Protein AF-A0A7R9TJY0-F1 (afdb_monomer)

Structure (mmCIF, N/CA/C/O backbone):
data_AF-A0A7R9TJY0-F1
#
_entry.id   AF-A0A7R9TJY0-F1
#
loop_
_atom_site.group_PDB
_atom_site.id
_atom_site.type_symbol
_atom_site.label_atom_id
_atom_site.label_alt_id
_atom_site.label_comp_id
_atom_site.label_asym_id
_atom_site.label_entity_id
_atom_site.label_seq_id
_atom_site.pdbx_PDB_ins_code
_atom_site.Cartn_x
_atom_site.Cartn_y
_atom_site.Cartn_z
_atom_site.occupancy
_atom_site.B_iso_or_equiv
_atom_site.auth_seq_id
_atom_site.auth_comp_id
_atom_site.auth_asym_id
_atom_site.auth_atom_id
_atom_site.pdbx_PDB_model_num
ATOM 1 N N . PHE A 1 1 ? 4.193 15.902 -16.860 1.00 36.50 1 PHE A N 1
ATOM 2 C CA . PHE A 1 1 ? 2.723 15.874 -16.715 1.00 36.50 1 PHE A CA 1
ATOM 3 C C . PHE A 1 1 ? 2.303 16.530 -15.402 1.00 36.50 1 PHE A C 1
ATOM 5 O O . PHE A 1 1 ? 2.158 15.836 -14.406 1.00 36.50 1 PHE A O 1
ATOM 12 N N . SE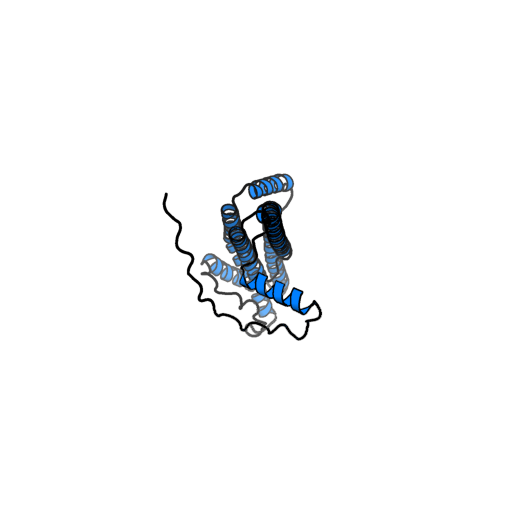R A 1 2 ? 2.148 17.857 -15.373 1.00 45.59 2 SER A N 1
ATOM 13 C CA . SER A 1 2 ? 1.397 18.563 -14.320 1.00 45.59 2 SER A CA 1
ATOM 14 C C . SER A 1 2 ? 1.223 20.026 -14.721 1.00 45.59 2 SER A C 1
ATOM 16 O O . SER A 1 2 ? 2.217 20.742 -14.714 1.00 45.59 2 SER A O 1
ATOM 18 N N . VAL A 1 3 ? -0.001 20.456 -15.056 1.00 39.41 3 VAL A N 1
ATOM 19 C CA . VAL A 1 3 ? -0.376 21.890 -15.058 1.00 39.41 3 VAL A CA 1
ATOM 20 C C . VAL A 1 3 ? -1.798 22.159 -14.510 1.00 39.41 3 VAL A C 1
ATOM 22 O O . VAL A 1 3 ? -2.034 23.268 -14.066 1.00 39.41 3 VAL A O 1
ATOM 25 N N . ASN A 1 4 ? -2.710 21.181 -14.363 1.00 40.25 4 ASN A N 1
ATOM 26 C CA . ASN A 1 4 ? -4.081 21.451 -13.852 1.00 40.25 4 ASN A CA 1
ATOM 27 C C . ASN A 1 4 ? -4.475 20.738 -12.534 1.00 40.25 4 ASN A C 1
ATOM 29 O O . ASN A 1 4 ? -5.627 20.786 -12.122 1.00 40.25 4 ASN A O 1
ATOM 33 N N . GLY A 1 5 ? -3.542 20.084 -11.834 1.00 53.75 5 GLY A N 1
ATOM 34 C CA . GLY A 1 5 ? -3.878 19.063 -10.826 1.00 53.75 5 GLY A CA 1
ATOM 35 C C . GLY A 1 5 ? -4.459 19.519 -9.478 1.00 53.75 5 GLY A C 1
ATOM 36 O O . GLY A 1 5 ? -4.800 18.659 -8.680 1.00 53.75 5 GLY A O 1
ATOM 37 N N . GLY A 1 6 ? -4.558 20.816 -9.170 1.00 61.69 6 GLY A N 1
ATOM 38 C CA . GLY A 1 6 ? -4.923 21.273 -7.816 1.00 61.69 6 GLY A CA 1
ATOM 39 C C . GLY A 1 6 ? -6.396 21.059 -7.445 1.00 61.69 6 GLY A C 1
ATOM 40 O O . GLY A 1 6 ? -6.696 20.518 -6.382 1.00 61.69 6 GLY A O 1
ATOM 41 N N . ALA A 1 7 ? -7.312 21.465 -8.327 1.00 65.06 7 ALA A N 1
ATOM 42 C CA . ALA A 1 7 ? -8.752 21.328 -8.100 1.00 65.06 7 ALA A CA 1
ATOM 43 C C . ALA A 1 7 ? -9.210 19.866 -8.236 1.00 65.06 7 ALA A C 1
ATOM 45 O O . ALA A 1 7 ? -9.971 19.372 -7.402 1.00 65.06 7 ALA A O 1
ATOM 46 N N . ASP A 1 8 ? -8.669 19.153 -9.227 1.00 79.12 8 ASP A N 1
ATOM 47 C CA . ASP A 1 8 ? -8.964 17.738 -9.455 1.00 79.12 8 ASP A CA 1
ATOM 48 C C . ASP A 1 8 ? -8.448 16.859 -8.305 1.00 79.12 8 ASP A C 1
ATOM 50 O O . ASP A 1 8 ? -9.166 15.977 -7.836 1.00 79.12 8 ASP A O 1
ATOM 54 N N . ASP A 1 9 ? -7.243 17.124 -7.776 1.00 81.94 9 ASP A N 1
ATOM 55 C CA . ASP A 1 9 ? -6.707 16.377 -6.629 1.00 81.94 9 ASP A CA 1
ATOM 56 C C . ASP A 1 9 ? -7.573 16.587 -5.369 1.00 81.94 9 ASP A C 1
ATOM 58 O O . ASP A 1 9 ? -7.761 15.647 -4.593 1.00 81.94 9 ASP A O 1
ATOM 62 N N . ALA A 1 10 ? -8.135 17.785 -5.166 1.00 85.75 10 ALA A N 1
ATOM 63 C CA . ALA A 1 10 ? -9.029 18.070 -4.042 1.00 85.75 10 ALA A CA 1
ATOM 64 C C . ALA A 1 10 ? -10.379 17.346 -4.178 1.00 85.75 10 ALA A C 1
ATOM 66 O O . ALA A 1 10 ? -10.854 16.750 -3.208 1.00 85.75 10 ALA A O 1
ATOM 67 N N . ALA A 1 11 ? -10.963 17.342 -5.380 1.00 88.69 11 ALA A N 1
ATOM 68 C CA . ALA A 1 11 ? -12.197 16.615 -5.669 1.00 88.69 11 ALA A CA 1
ATOM 69 C C . ALA A 1 11 ? -12.016 15.098 -5.499 1.00 88.69 11 ALA A C 1
ATOM 71 O O . ALA A 1 11 ? -12.846 14.437 -4.874 1.00 88.69 11 ALA A O 1
ATOM 72 N N . ILE A 1 12 ? -10.895 14.547 -5.979 1.00 88.69 12 ILE A N 1
ATOM 73 C CA . ILE A 1 12 ? -10.544 13.134 -5.790 1.00 88.69 12 ILE A CA 1
ATOM 74 C C . ILE A 1 12 ? -10.363 12.821 -4.303 1.00 88.69 12 ILE A C 1
ATOM 76 O O . ILE A 1 12 ? -10.856 11.796 -3.835 1.00 88.69 12 ILE A O 1
ATOM 80 N N . ALA A 1 13 ? -9.687 13.689 -3.545 1.00 89.25 13 ALA A N 1
ATOM 81 C CA . ALA A 1 13 ? -9.513 13.501 -2.109 1.00 89.25 13 ALA A CA 1
ATOM 82 C C . ALA A 1 13 ? -10.856 13.508 -1.362 1.00 89.25 13 ALA A C 1
ATOM 84 O O . ALA A 1 13 ? -11.053 12.691 -0.463 1.00 89.25 13 ALA A O 1
ATOM 85 N N . GLU A 1 14 ? -11.789 14.380 -1.748 1.00 91.69 14 GLU A N 1
ATOM 86 C CA . GLU A 1 14 ? -13.131 14.430 -1.163 1.00 91.69 14 GLU A CA 1
ATOM 87 C C . GLU A 1 14 ? -13.957 13.185 -1.504 1.00 91.69 14 GLU A C 1
ATOM 89 O O . GLU A 1 14 ? -14.502 12.539 -0.608 1.00 91.69 14 GLU A O 1
ATOM 94 N N . ALA A 1 15 ? -13.959 12.765 -2.771 1.00 91.38 15 ALA A N 1
ATOM 95 C CA . ALA A 1 15 ? -14.591 11.514 -3.185 1.00 91.38 15 ALA A CA 1
ATOM 96 C C . ALA A 1 15 ? -14.005 10.320 -2.415 1.00 91.38 15 ALA A C 1
ATOM 98 O O . ALA A 1 15 ? -14.740 9.482 -1.884 1.00 91.38 15 ALA A O 1
ATOM 99 N N . CYS A 1 16 ? -12.678 10.290 -2.264 1.00 91.81 16 CYS A N 1
ATOM 100 C CA . CYS A 1 16 ? -11.999 9.278 -1.472 1.00 91.81 16 CYS A CA 1
ATOM 101 C C . CYS A 1 16 ? -12.418 9.322 -0.013 1.00 91.81 16 CYS A C 1
ATOM 103 O O . CYS A 1 16 ? -12.537 8.252 0.553 1.00 91.81 16 CYS A O 1
ATOM 105 N N . ARG A 1 17 ? -12.666 10.478 0.613 1.00 92.62 17 ARG A N 1
ATOM 106 C CA . ARG A 1 17 ? -13.160 10.550 2.002 1.00 92.62 17 ARG A CA 1
ATOM 107 C C . ARG A 1 17 ? -14.571 9.982 2.150 1.00 92.62 17 ARG A C 1
ATOM 109 O O . ARG A 1 17 ? -14.818 9.246 3.103 1.00 92.62 17 ARG A O 1
ATOM 116 N N . GLY A 1 18 ? -15.461 10.267 1.199 1.00 91.00 18 GLY A N 1
ATOM 117 C CA . GLY A 1 18 ? -16.862 9.829 1.233 1.00 91.00 18 GLY A CA 1
ATOM 118 C C . GLY A 1 18 ? -17.090 8.337 0.950 1.00 91.00 18 GLY A C 1
ATOM 119 O O . GLY A 1 18 ? -18.143 7.792 1.278 1.00 91.00 18 GLY A O 1
ATOM 120 N N . MET A 1 19 ? -16.116 7.644 0.356 1.00 93.69 19 MET A N 1
ATOM 121 C CA . MET A 1 19 ? -16.254 6.229 -0.002 1.00 93.69 19 MET A CA 1
ATOM 122 C C . MET A 1 19 ? -16.298 5.287 1.213 1.00 93.69 19 MET A C 1
ATOM 124 O O . MET A 1 19 ? -15.594 5.459 2.213 1.00 93.69 19 MET A O 1
ATOM 128 N N . ARG A 1 20 ? -17.070 4.200 1.092 1.00 94.06 20 ARG A N 1
ATOM 129 C CA . ARG A 1 20 ? -17.003 3.068 2.031 1.00 94.06 20 ARG A CA 1
ATOM 130 C C . ARG A 1 20 ? -15.641 2.373 1.925 1.00 94.06 20 ARG A C 1
ATOM 132 O O . ARG A 1 20 ? -15.059 2.334 0.844 1.00 94.06 20 ARG A O 1
ATOM 139 N N . ALA A 1 21 ? -15.168 1.771 3.019 1.00 92.94 21 ALA A N 1
ATOM 140 C CA . ALA A 1 21 ? -13.870 1.084 3.056 1.00 92.94 21 ALA A CA 1
ATOM 141 C C . ALA A 1 21 ? -13.738 0.013 1.956 1.00 92.94 21 ALA A C 1
ATOM 143 O O . ALA A 1 21 ? -12.792 0.058 1.184 1.00 92.94 21 ALA A O 1
ATOM 144 N N . ALA A 1 22 ? -14.746 -0.846 1.777 1.00 93.94 22 ALA A N 1
ATOM 145 C CA . ALA A 1 22 ? -14.734 -1.865 0.722 1.00 93.94 22 ALA A CA 1
ATOM 146 C C . ALA A 1 22 ? -14.625 -1.282 -0.705 1.00 93.94 22 ALA A C 1
ATOM 148 O O . ALA A 1 22 ? -13.950 -1.848 -1.560 1.00 93.94 22 ALA A O 1
ATOM 149 N N . ALA A 1 23 ? -15.256 -0.131 -0.968 1.00 94.81 23 ALA A N 1
ATOM 150 C CA . ALA A 1 23 ? -15.148 0.545 -2.263 1.00 94.81 23 ALA A CA 1
ATOM 151 C C . ALA A 1 23 ? -13.747 1.144 -2.473 1.00 94.81 23 ALA A C 1
ATOM 153 O O . ALA A 1 23 ? -13.222 1.145 -3.587 1.00 94.81 23 ALA A O 1
ATOM 154 N N . PHE A 1 24 ? -13.131 1.639 -1.397 1.00 95.56 24 PHE A N 1
ATOM 155 C CA . PHE A 1 24 ? -11.751 2.110 -1.421 1.00 95.56 24 PHE A CA 1
ATOM 156 C C . PHE A 1 24 ? -10.765 0.967 -1.676 1.00 95.56 24 PHE A C 1
ATOM 158 O O . PHE A 1 24 ? -9.919 1.097 -2.557 1.00 95.56 24 PHE A O 1
ATOM 165 N N . ASP A 1 25 ? -10.931 -0.171 -1.002 1.00 95.50 25 ASP A N 1
ATOM 166 C CA . ASP A 1 25 ? -10.130 -1.377 -1.231 1.00 95.50 25 ASP A CA 1
ATOM 167 C C . ASP A 1 25 ? -10.202 -1.806 -2.703 1.00 95.50 25 ASP A C 1
ATOM 169 O O . ASP A 1 25 ? -9.170 -1.990 -3.350 1.00 95.50 25 ASP A O 1
ATOM 173 N N . ALA A 1 26 ? -11.418 -1.858 -3.260 1.00 95.88 26 ALA A N 1
ATOM 174 C CA . ALA A 1 26 ? -11.646 -2.176 -4.668 1.00 95.88 26 ALA A CA 1
ATOM 175 C C . ALA A 1 26 ? -10.992 -1.160 -5.616 1.00 95.88 26 ALA A C 1
ATOM 177 O O . ALA A 1 26 ? -10.484 -1.539 -6.666 1.00 95.88 26 ALA A O 1
ATOM 178 N N . THR A 1 27 ? -10.952 0.121 -5.243 1.00 95.88 27 THR A N 1
ATOM 179 C CA . THR A 1 27 ? -10.285 1.164 -6.034 1.00 95.88 27 THR A CA 1
ATOM 180 C C . THR A 1 27 ? -8.768 0.989 -6.020 1.00 95.88 27 THR A C 1
ATOM 182 O O . THR A 1 27 ? -8.135 1.078 -7.070 1.00 95.88 27 THR A O 1
ATOM 185 N N . ILE A 1 28 ? -8.169 0.686 -4.865 1.00 96.00 28 ILE A N 1
ATOM 186 C CA . ILE A 1 28 ? -6.730 0.398 -4.766 1.00 96.00 28 ILE A CA 1
ATOM 187 C C . ILE A 1 28 ? -6.371 -0.848 -5.583 1.00 96.00 28 ILE A C 1
ATOM 189 O O . ILE A 1 28 ? -5.389 -0.834 -6.329 1.00 96.00 28 ILE A O 1
ATOM 193 N N . ASP A 1 29 ? -7.184 -1.902 -5.509 1.00 95.25 29 ASP A N 1
ATOM 194 C CA . ASP A 1 29 ? -6.985 -3.090 -6.337 1.00 95.25 29 ASP A CA 1
ATOM 195 C C . ASP A 1 29 ? -7.192 -2.806 -7.829 1.00 95.25 29 ASP A C 1
ATOM 197 O O . ASP A 1 29 ? -6.409 -3.293 -8.643 1.00 95.25 29 ASP A O 1
ATOM 201 N N . ALA A 1 30 ? -8.170 -1.983 -8.209 1.00 94.69 30 ALA A N 1
ATOM 202 C CA . ALA A 1 30 ? -8.372 -1.577 -9.597 1.00 94.69 30 ALA A CA 1
ATOM 203 C C . ALA A 1 30 ? -7.169 -0.787 -10.131 1.00 94.69 30 ALA A C 1
ATOM 205 O O . ALA A 1 30 ? -6.698 -1.066 -11.231 1.00 94.69 30 ALA A O 1
ATOM 206 N N . ILE A 1 31 ? -6.609 0.133 -9.336 1.00 94.44 31 ILE A N 1
ATOM 207 C CA . ILE A 1 31 ? -5.374 0.858 -9.674 1.00 94.44 31 ILE A CA 1
ATOM 208 C C . ILE A 1 31 ? -4.216 -0.125 -9.864 1.00 94.44 31 ILE A C 1
ATOM 210 O O . ILE A 1 31 ? -3.484 -0.037 -10.851 1.00 94.44 31 ILE A O 1
ATOM 214 N N . ARG A 1 32 ? -4.057 -1.089 -8.951 1.00 94.69 32 ARG A N 1
ATOM 215 C CA . ARG A 1 32 ? -3.031 -2.135 -9.052 1.00 94.69 32 ARG A CA 1
ATOM 216 C C . ARG A 1 32 ? -3.186 -2.936 -10.344 1.00 94.69 32 ARG A C 1
ATOM 218 O O . ARG A 1 32 ? -2.211 -3.093 -11.076 1.00 94.69 32 ARG A O 1
ATOM 225 N N . VAL A 1 33 ? -4.390 -3.422 -10.642 1.00 93.19 33 VAL A N 1
ATOM 226 C CA . VAL A 1 33 ? -4.687 -4.196 -11.858 1.00 93.19 33 VAL A CA 1
ATOM 227 C C . VAL A 1 33 ? -4.423 -3.361 -13.110 1.00 93.19 33 VAL A C 1
ATOM 229 O O . VAL A 1 33 ? -3.728 -3.827 -14.008 1.00 93.19 33 VAL A O 1
ATOM 232 N N . ALA A 1 34 ? -4.884 -2.109 -13.141 1.00 92.62 34 ALA A N 1
ATOM 233 C CA . ALA A 1 34 ? -4.683 -1.206 -14.270 1.00 92.62 34 ALA A CA 1
ATOM 234 C C . ALA A 1 34 ? -3.199 -0.899 -14.524 1.00 92.62 34 ALA A C 1
ATOM 236 O O . ALA A 1 34 ? -2.769 -0.838 -15.673 1.00 92.62 34 ALA A O 1
ATOM 237 N N . LEU A 1 35 ? -2.393 -0.744 -13.468 1.00 91.38 35 LEU A N 1
ATOM 238 C CA . LEU A 1 35 ? -0.966 -0.432 -13.583 1.00 91.38 35 LEU A CA 1
ATOM 239 C C . LEU A 1 35 ? -0.075 -1.657 -13.797 1.00 91.38 35 LEU A C 1
ATOM 241 O O . LEU A 1 35 ? 1.023 -1.512 -14.332 1.00 91.38 35 LEU A O 1
ATOM 245 N N . THR A 1 36 ? -0.537 -2.856 -13.438 1.00 91.12 36 THR A N 1
ATOM 246 C CA . THR A 1 36 ? 0.193 -4.121 -13.640 1.00 91.12 36 THR A CA 1
ATOM 247 C C . THR A 1 36 ? 0.787 -4.246 -15.051 1.00 91.12 36 THR A C 1
ATOM 249 O O . THR A 1 36 ? 2.003 -4.404 -15.145 1.00 91.12 36 THR A O 1
ATOM 252 N N . PRO A 1 37 ? 0.024 -4.100 -16.155 1.00 87.94 37 PRO A N 1
ATOM 253 C CA . PRO A 1 37 ? 0.585 -4.219 -17.502 1.00 87.94 37 PRO A CA 1
ATOM 254 C C . PRO A 1 37 ? 1.621 -3.134 -17.836 1.00 87.94 37 PRO A C 1
ATOM 256 O O . PRO A 1 37 ? 2.500 -3.355 -18.666 1.00 87.94 37 PRO A O 1
ATOM 259 N N . HIS A 1 38 ? 1.542 -1.951 -17.222 1.00 89.00 38 HIS A N 1
ATOM 260 C CA . HIS A 1 38 ? 2.541 -0.898 -17.426 1.00 89.00 38 HIS A CA 1
ATOM 261 C C . HIS A 1 38 ? 3.849 -1.236 -16.718 1.00 89.00 38 HIS A C 1
ATOM 263 O O . HIS A 1 38 ? 4.911 -1.127 -17.330 1.00 89.00 38 HIS A O 1
ATOM 269 N N . PHE A 1 39 ? 3.771 -1.702 -15.470 1.00 89.06 39 PHE A N 1
ATOM 270 C CA . PHE A 1 39 ? 4.948 -2.140 -14.731 1.00 89.06 39 PHE A CA 1
ATOM 271 C C . PHE A 1 39 ? 5.614 -3.354 -15.378 1.00 89.06 39 PHE A C 1
ATOM 273 O O . PHE A 1 39 ? 6.833 -3.359 -15.515 1.00 89.06 39 PHE A O 1
ATOM 280 N N . THR A 1 40 ? 4.848 -4.355 -15.819 1.00 89.19 40 THR A N 1
ATOM 281 C CA . THR A 1 40 ? 5.422 -5.560 -16.438 1.00 89.19 40 THR A CA 1
ATOM 282 C C . THR A 1 40 ? 6.108 -5.246 -17.763 1.00 89.19 40 THR A C 1
ATOM 284 O O . THR A 1 40 ? 7.225 -5.706 -17.987 1.00 89.19 40 THR A O 1
ATOM 287 N N . ARG A 1 41 ? 5.506 -4.405 -18.617 1.00 86.81 41 ARG A N 1
ATOM 288 C CA . ARG A 1 41 ? 6.149 -3.958 -19.864 1.00 86.81 41 ARG A CA 1
ATOM 289 C C . ARG A 1 41 ? 7.415 -3.148 -19.600 1.00 86.81 41 ARG A C 1
ATOM 291 O O . ARG A 1 41 ? 8.441 -3.426 -20.209 1.00 86.81 41 ARG A O 1
ATOM 298 N N . ALA A 1 42 ? 7.362 -2.174 -18.690 1.00 88.50 42 ALA A N 1
ATOM 299 C CA . ALA A 1 42 ? 8.529 -1.361 -18.351 1.00 88.50 42 ALA A CA 1
ATOM 300 C C . ALA A 1 42 ? 9.664 -2.218 -17.758 1.00 88.50 42 ALA A C 1
ATOM 302 O O . ALA A 1 42 ? 10.821 -2.061 -18.144 1.00 88.50 42 ALA A O 1
ATOM 303 N N . ALA A 1 43 ? 9.330 -3.180 -16.892 1.00 88.50 43 ALA A N 1
ATOM 304 C CA . ALA A 1 43 ? 10.287 -4.127 -16.332 1.00 88.50 43 ALA A CA 1
ATOM 305 C C . ALA A 1 43 ? 10.903 -5.038 -17.406 1.00 88.50 43 ALA A C 1
ATOM 307 O O . ALA A 1 43 ? 12.118 -5.234 -17.402 1.00 88.50 43 ALA A O 1
ATOM 308 N N . ALA A 1 44 ? 10.107 -5.540 -18.357 1.00 87.69 44 ALA A N 1
ATOM 309 C CA . ALA A 1 44 ? 10.592 -6.366 -19.465 1.00 87.69 44 ALA A CA 1
ATOM 310 C C . ALA A 1 44 ? 11.558 -5.597 -20.382 1.00 87.69 44 ALA A C 1
ATOM 312 O O . ALA A 1 44 ? 12.613 -6.119 -20.751 1.00 87.69 44 ALA A O 1
ATOM 313 N N . VAL A 1 45 ? 11.248 -4.336 -20.701 1.00 89.06 45 VAL A N 1
ATOM 314 C CA . VAL A 1 45 ? 12.134 -3.463 -21.490 1.00 89.06 45 VAL A CA 1
ATOM 315 C C . VAL A 1 45 ? 13.437 -3.190 -20.737 1.00 89.06 45 VAL A C 1
ATOM 317 O O . VAL A 1 45 ? 14.518 -3.374 -21.296 1.00 89.06 45 VAL A O 1
ATOM 320 N N . ALA A 1 46 ? 13.364 -2.838 -19.451 1.00 89.06 46 ALA A N 1
ATOM 321 C CA . ALA A 1 46 ? 14.547 -2.606 -18.623 1.00 89.06 46 ALA A CA 1
ATOM 322 C C . ALA A 1 46 ? 15.401 -3.875 -18.438 1.00 89.06 46 ALA A C 1
ATOM 324 O O . ALA A 1 46 ? 16.630 -3.810 -18.412 1.00 89.06 46 ALA A O 1
ATOM 325 N N . ALA A 1 47 ? 14.781 -5.051 -18.318 1.00 88.44 47 ALA A N 1
ATOM 326 C CA . ALA A 1 47 ? 15.487 -6.330 -18.273 1.00 88.44 47 ALA A CA 1
ATOM 327 C C . ALA A 1 47 ? 16.191 -6.636 -19.604 1.00 88.44 47 ALA A C 1
ATOM 329 O O . ALA A 1 47 ? 17.374 -6.979 -19.602 1.00 88.44 47 ALA A O 1
ATOM 330 N N . SER A 1 48 ? 15.502 -6.435 -20.729 1.00 86.81 48 SER A N 1
ATOM 331 C CA . SER A 1 48 ? 16.043 -6.664 -22.074 1.00 86.81 48 SER A CA 1
ATOM 332 C C . SER A 1 48 ? 17.222 -5.739 -22.384 1.00 86.81 48 SER A C 1
ATOM 334 O O . SER A 1 48 ? 18.265 -6.200 -22.847 1.00 86.81 48 SER A O 1
ATOM 336 N N . ALA A 1 49 ? 17.111 -4.452 -22.044 1.00 88.25 49 ALA A N 1
ATOM 337 C CA . ALA A 1 49 ? 18.192 -3.486 -22.226 1.00 88.25 49 ALA A CA 1
ATOM 338 C C . ALA A 1 49 ? 19.424 -3.826 -21.363 1.00 88.25 49 ALA A C 1
ATOM 340 O O . ALA A 1 49 ? 20.554 -3.807 -21.853 1.00 88.25 49 ALA A O 1
ATOM 341 N N . ARG A 1 50 ? 19.219 -4.236 -20.100 1.00 87.31 50 ARG A N 1
ATOM 342 C CA . ARG A 1 50 ? 20.308 -4.717 -19.227 1.00 87.31 50 ARG A CA 1
ATOM 343 C C . ARG A 1 50 ? 20.975 -5.984 -19.767 1.00 87.31 50 ARG A C 1
ATOM 345 O O . ARG A 1 50 ? 22.196 -6.103 -19.689 1.00 87.31 50 ARG A O 1
ATOM 352 N N . ARG A 1 51 ? 20.201 -6.920 -20.324 1.00 85.06 51 ARG A N 1
ATOM 353 C CA . ARG A 1 51 ? 20.722 -8.153 -20.938 1.00 85.06 51 ARG A CA 1
ATOM 354 C C . ARG A 1 51 ? 21.596 -7.832 -22.154 1.00 85.06 51 ARG A C 1
ATOM 356 O O . ARG A 1 51 ? 22.720 -8.316 -22.233 1.00 85.06 51 ARG A O 1
ATOM 363 N N . ALA A 1 52 ? 21.132 -6.959 -23.049 1.00 84.00 52 ALA A N 1
ATOM 364 C CA . ALA A 1 52 ? 21.892 -6.548 -24.233 1.00 84.00 52 ALA A CA 1
ATOM 365 C C . ALA A 1 52 ? 23.198 -5.808 -23.890 1.00 84.00 52 ALA A C 1
ATOM 367 O O . ALA A 1 52 ? 24.202 -5.969 -24.592 1.00 84.00 52 ALA A O 1
ATOM 368 N N . LEU A 1 53 ? 23.199 -5.032 -22.800 1.00 83.88 53 LEU A N 1
ATOM 369 C CA . LEU A 1 53 ? 24.408 -4.411 -22.266 1.00 83.88 53 LEU A CA 1
ATOM 370 C C . LEU A 1 53 ? 25.433 -5.465 -21.816 1.00 83.88 53 LEU A C 1
ATOM 372 O O . LEU A 1 53 ? 26.592 -5.370 -22.204 1.00 83.88 53 LEU A O 1
ATOM 376 N N . ARG A 1 54 ? 25.020 -6.498 -21.064 1.00 80.38 54 ARG A N 1
ATOM 377 C CA . ARG A 1 54 ? 25.925 -7.575 -20.604 1.00 80.38 54 ARG A CA 1
ATOM 378 C C . ARG A 1 54 ? 26.570 -8.334 -21.766 1.00 80.38 54 ARG A C 1
ATOM 380 O O . ARG A 1 54 ? 27.784 -8.513 -21.768 1.00 80.38 54 ARG A O 1
ATOM 387 N N . VAL A 1 55 ? 25.777 -8.682 -22.783 1.00 74.81 55 VAL A N 1
ATOM 388 C CA . VAL A 1 55 ? 26.266 -9.365 -23.995 1.00 74.81 55 VAL A CA 1
ATOM 389 C C . VAL A 1 55 ? 27.284 -8.504 -24.752 1.00 74.81 55 VAL A C 1
ATOM 391 O O . VAL A 1 55 ? 28.275 -9.022 -25.254 1.00 74.81 55 VAL A O 1
ATOM 394 N N . GLY A 1 56 ? 27.081 -7.183 -24.814 1.00 63.03 56 GLY A N 1
ATOM 395 C CA . GLY A 1 56 ? 28.018 -6.264 -25.474 1.00 63.03 56 GLY A CA 1
ATOM 396 C C . GLY A 1 56 ? 29.342 -6.054 -24.731 1.00 63.03 56 GLY A C 1
ATOM 397 O O . GLY A 1 56 ? 30.322 -5.661 -25.353 1.00 63.03 56 GLY A O 1
ATOM 398 N N . VAL A 1 57 ? 29.380 -6.322 -23.422 1.00 62.47 57 VAL A N 1
ATOM 399 C CA . VAL A 1 57 ? 30.568 -6.158 -22.560 1.00 62.47 57 VAL A CA 1
ATOM 400 C C . VAL A 1 57 ? 31.339 -7.481 -22.397 1.00 62.47 57 VAL A C 1
ATOM 402 O O . VAL A 1 57 ? 32.354 -7.525 -21.711 1.00 62.47 57 VAL A O 1
ATOM 405 N N . GLY A 1 58 ? 30.894 -8.568 -23.042 1.00 55.50 58 GLY A N 1
ATOM 406 C CA . GLY A 1 58 ? 31.519 -9.889 -22.904 1.00 55.50 58 GLY A CA 1
ATOM 407 C C . GLY A 1 58 ? 31.320 -10.512 -21.519 1.00 55.50 58 GLY A C 1
ATOM 408 O O . GLY A 1 58 ? 32.093 -11.376 -21.121 1.00 55.50 58 GLY A O 1
ATOM 409 N N . ALA A 1 59 ? 30.308 -10.060 -20.768 1.00 56.59 59 ALA A N 1
ATOM 410 C CA . ALA A 1 59 ? 29.942 -10.673 -19.501 1.00 56.59 59 ALA A CA 1
ATOM 411 C C . ALA A 1 59 ? 29.129 -11.945 -19.775 1.00 56.59 59 ALA A C 1
ATOM 413 O O . ALA A 1 59 ? 28.099 -11.875 -20.453 1.00 56.59 59 ALA A O 1
ATOM 414 N N . ASP A 1 60 ? 29.583 -13.082 -19.238 1.00 46.81 60 ASP A N 1
ATOM 415 C CA . ASP A 1 60 ? 28.882 -14.360 -19.362 1.00 46.81 60 ASP A CA 1
ATOM 416 C C . ASP A 1 60 ? 27.414 -14.220 -18.924 1.00 46.81 60 ASP A C 1
ATOM 418 O O . ASP A 1 60 ? 27.132 -13.661 -17.855 1.00 46.81 60 ASP A O 1
ATOM 422 N N . PRO A 1 61 ? 26.456 -14.729 -19.720 1.00 52.59 61 PRO A N 1
ATOM 423 C CA . PRO A 1 61 ? 25.036 -14.628 -19.402 1.00 52.59 61 PRO A CA 1
ATOM 424 C C . PRO A 1 61 ? 24.638 -15.402 -18.132 1.00 52.59 61 PRO A C 1
ATOM 426 O O . PRO A 1 61 ? 23.551 -15.150 -17.617 1.00 52.59 61 PRO A O 1
ATOM 429 N N . GLU A 1 62 ? 25.500 -16.286 -17.613 1.00 47.50 62 GLU A N 1
ATOM 430 C CA . GLU A 1 62 ? 25.197 -17.206 -16.504 1.00 47.50 62 GLU A CA 1
ATOM 431 C C . GLU A 1 62 ? 25.747 -16.795 -15.121 1.00 47.50 62 GLU A C 1
ATOM 433 O O . GLU A 1 62 ? 25.375 -17.415 -14.134 1.00 47.50 62 GLU A O 1
ATOM 438 N N . ASN A 1 63 ? 26.583 -15.751 -14.995 1.00 40.94 63 ASN A N 1
ATOM 439 C CA . ASN A 1 63 ? 27.287 -15.445 -13.728 1.00 40.94 63 ASN A CA 1
ATOM 440 C C . ASN A 1 63 ? 27.176 -13.976 -13.259 1.00 40.94 63 ASN A C 1
ATOM 442 O O . ASN A 1 63 ? 28.147 -13.364 -12.813 1.00 40.94 63 ASN A O 1
ATOM 446 N N . GLY A 1 64 ? 25.983 -13.381 -13.332 1.00 41.00 64 GLY A N 1
ATOM 447 C CA . GLY A 1 64 ? 25.679 -12.093 -12.687 1.00 41.00 64 GLY A CA 1
ATOM 448 C C . GLY A 1 64 ? 24.651 -12.285 -11.572 1.00 41.00 64 GLY A C 1
ATOM 449 O O . GLY A 1 64 ? 23.774 -13.118 -11.748 1.00 41.00 64 GLY A O 1
ATOM 450 N N . PRO A 1 65 ? 24.699 -11.531 -10.454 1.00 43.53 65 PRO A N 1
ATOM 451 C CA . PRO A 1 65 ? 23.861 -11.799 -9.288 1.00 43.53 65 PRO A CA 1
ATOM 452 C C . PRO A 1 65 ? 22.377 -11.802 -9.672 1.00 43.53 65 PRO A C 1
ATOM 454 O O . PRO A 1 65 ? 21.790 -10.755 -9.971 1.00 43.53 65 PRO A O 1
ATOM 457 N N . ASP A 1 66 ? 21.800 -13.002 -9.663 1.00 40.16 66 ASP A N 1
ATOM 458 C CA . ASP A 1 66 ? 20.392 -13.329 -9.862 1.00 40.16 66 ASP A CA 1
ATOM 459 C C . ASP A 1 66 ? 19.536 -12.809 -8.699 1.00 40.16 66 A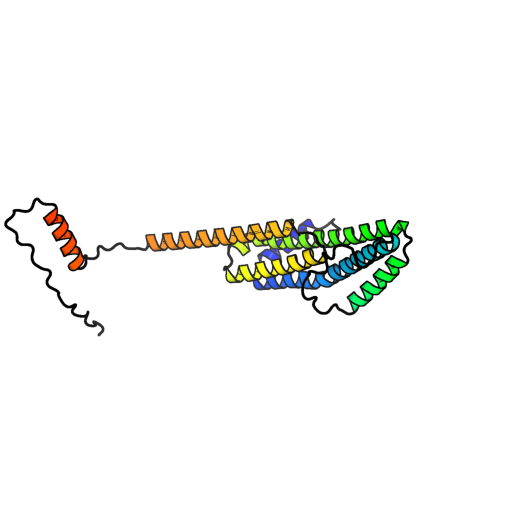SP A C 1
ATOM 461 O O . ASP A 1 66 ? 18.894 -13.554 -7.968 1.00 40.16 66 ASP A O 1
ATOM 465 N N . SER A 1 67 ? 19.489 -11.490 -8.519 1.00 43.75 67 SER A N 1
ATOM 466 C CA . SER A 1 67 ? 18.628 -10.839 -7.519 1.00 43.75 67 SER A CA 1
ATOM 467 C C . SER A 1 67 ? 17.403 -10.164 -8.138 1.00 43.75 67 SER A C 1
ATOM 469 O O . SER A 1 67 ? 16.918 -9.154 -7.636 1.00 43.75 67 SER A O 1
ATOM 471 N N . LEU A 1 68 ? 16.874 -10.732 -9.227 1.00 46.22 68 LEU A N 1
ATOM 472 C CA . LEU A 1 68 ? 15.481 -10.512 -9.651 1.00 46.22 68 LEU A CA 1
ATOM 473 C C . LEU A 1 68 ? 14.717 -11.813 -9.960 1.00 46.22 68 LEU A C 1
ATOM 475 O O . LEU A 1 68 ? 13.518 -11.751 -10.212 1.00 46.22 68 LEU A O 1
ATOM 479 N N . ALA A 1 69 ? 15.361 -12.985 -9.883 1.00 38.66 69 ALA A N 1
ATOM 480 C CA . ALA A 1 69 ? 14.691 -14.281 -10.029 1.00 38.66 69 ALA A CA 1
ATOM 481 C C . ALA A 1 69 ? 13.938 -14.723 -8.753 1.00 38.66 69 ALA A C 1
ATOM 483 O O . ALA A 1 69 ? 13.142 -15.655 -8.791 1.00 38.66 69 ALA A O 1
ATOM 484 N N . ALA A 1 70 ? 14.137 -14.032 -7.625 1.00 36.25 70 ALA A N 1
ATOM 485 C CA . ALA A 1 70 ? 13.509 -14.349 -6.341 1.00 36.25 70 ALA A CA 1
ATOM 486 C C . ALA A 1 70 ? 12.250 -13.505 -6.048 1.00 36.25 70 ALA A C 1
ATOM 488 O O . ALA A 1 70 ? 12.028 -13.081 -4.915 1.00 36.25 70 ALA A O 1
ATOM 489 N N . ALA A 1 71 ? 11.417 -13.260 -7.062 1.00 36.28 71 ALA A N 1
ATOM 490 C CA . ALA A 1 71 ? 10.059 -12.758 -6.881 1.00 36.28 71 ALA A CA 1
ATOM 491 C C . ALA A 1 71 ? 9.063 -13.776 -7.458 1.00 36.28 71 ALA A C 1
ATOM 493 O O . ALA A 1 71 ? 8.694 -13.723 -8.624 1.00 36.28 71 ALA A O 1
ATOM 494 N N . THR A 1 72 ? 8.697 -14.730 -6.600 1.00 34.53 72 THR A N 1
ATOM 495 C CA . THR A 1 72 ? 7.312 -15.163 -6.350 1.00 34.53 72 THR A CA 1
ATOM 496 C C . THR A 1 72 ? 6.440 -15.448 -7.577 1.00 34.53 72 THR A C 1
ATOM 498 O O . THR A 1 72 ? 6.000 -14.519 -8.242 1.00 34.53 72 THR A O 1
ATOM 501 N N . SER A 1 73 ? 6.112 -16.733 -7.794 1.00 34.56 73 SER A N 1
ATOM 502 C CA . SER A 1 73 ? 4.902 -17.223 -8.490 1.00 34.56 73 SER A CA 1
ATOM 503 C C . SER A 1 73 ? 4.289 -16.211 -9.466 1.00 34.56 73 SER A C 1
ATOM 505 O O . SER A 1 73 ? 3.303 -15.543 -9.142 1.00 34.56 73 SER A O 1
ATOM 507 N N . VAL A 1 74 ? 4.921 -16.044 -10.626 1.00 40.25 74 VAL A N 1
ATOM 508 C CA . VAL A 1 74 ? 4.447 -15.106 -11.640 1.00 40.25 74 VAL A CA 1
ATOM 509 C C . VAL A 1 74 ? 3.069 -15.596 -12.108 1.00 40.25 74 VAL A C 1
ATOM 511 O O . VAL A 1 74 ? 2.993 -16.695 -12.662 1.00 40.25 74 VAL A O 1
ATOM 514 N N . PRO A 1 75 ? 1.972 -14.851 -11.867 1.00 43.59 75 PRO A N 1
ATOM 515 C CA . PRO A 1 75 ? 0.689 -15.175 -12.481 1.00 43.59 75 PRO A CA 1
ATOM 516 C C . PRO A 1 75 ? 0.883 -15.130 -13.997 1.00 43.59 75 PRO A C 1
ATOM 518 O O . PRO A 1 75 ? 1.598 -14.245 -14.468 1.00 43.59 75 PRO A O 1
ATOM 521 N N . GLU A 1 76 ? 0.310 -16.098 -14.723 1.00 41.38 76 GLU A N 1
ATOM 522 C CA . GLU A 1 76 ? 0.444 -16.281 -16.177 1.00 41.38 76 GLU A CA 1
ATOM 523 C C . GLU A 1 76 ? 0.781 -14.980 -16.905 1.00 41.38 76 GLU A C 1
ATOM 525 O O . GLU A 1 76 ? -0.042 -14.068 -17.000 1.00 41.38 76 GLU A O 1
ATOM 530 N N . ILE A 1 77 ? 2.026 -14.882 -17.381 1.00 53.56 77 ILE A N 1
ATOM 531 C CA . ILE A 1 77 ? 2.492 -13.726 -18.139 1.00 53.56 77 ILE A CA 1
ATOM 532 C C . ILE A 1 77 ? 1.595 -13.632 -19.381 1.00 53.56 77 ILE A C 1
ATOM 534 O O . ILE A 1 77 ? 1.668 -14.542 -20.218 1.00 53.56 77 ILE A O 1
ATOM 538 N N . PRO A 1 78 ? 0.773 -12.573 -19.529 1.00 62.97 78 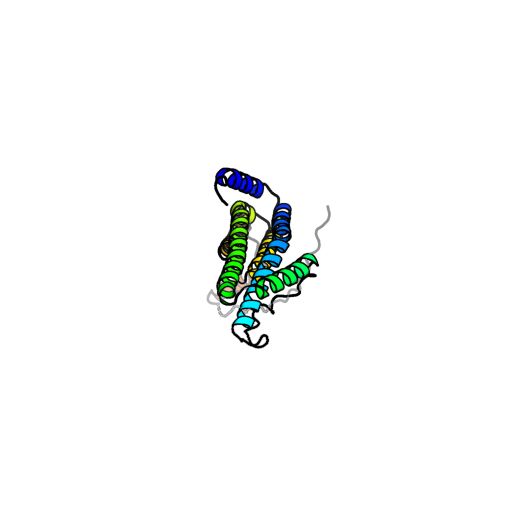PRO A N 1
ATOM 539 C CA . PRO A 1 78 ? -0.103 -12.426 -20.686 1.00 62.97 78 PRO A CA 1
ATOM 540 C C . PRO A 1 78 ? 0.726 -12.502 -21.969 1.00 62.97 78 PRO A C 1
ATOM 542 O O . PRO A 1 78 ? 1.842 -11.975 -21.999 1.00 62.97 78 PRO A O 1
ATOM 545 N N . GLU A 1 79 ? 0.211 -13.113 -23.040 1.00 64.94 79 GLU A N 1
ATOM 546 C CA . GLU A 1 79 ? 0.946 -13.241 -24.314 1.00 64.94 79 GLU A CA 1
ATOM 547 C C . GLU A 1 79 ? 1.523 -11.905 -24.804 1.00 64.94 79 GLU A C 1
ATOM 549 O O . GLU A 1 79 ? 2.632 -11.852 -25.331 1.00 64.94 79 GLU A O 1
ATOM 554 N N . GLN A 1 80 ? 0.821 -10.802 -24.534 1.00 64.69 80 GLN A N 1
ATOM 555 C CA . GLN A 1 80 ? 1.259 -9.448 -24.872 1.00 64.69 80 GLN A CA 1
ATOM 556 C C . GLN A 1 80 ? 2.580 -9.047 -24.193 1.00 64.69 80 GLN A C 1
ATOM 558 O O . GLN A 1 80 ? 3.349 -8.269 -24.754 1.00 64.69 80 GLN A O 1
ATOM 563 N N . VAL A 1 81 ? 2.866 -9.558 -22.992 1.00 67.56 81 VAL A N 1
ATOM 564 C CA . VAL A 1 81 ? 4.121 -9.292 -22.271 1.00 67.56 81 VAL A CA 1
ATOM 565 C C . VAL A 1 81 ? 5.259 -10.149 -22.830 1.00 67.56 81 VAL A C 1
ATOM 567 O O . VAL A 1 81 ? 6.364 -9.637 -22.983 1.00 67.56 81 VAL A O 1
ATOM 570 N N . LYS A 1 82 ? 4.992 -11.402 -23.226 1.00 72.56 82 LYS A N 1
ATOM 571 C CA . LYS A 1 82 ? 5.983 -12.252 -23.917 1.00 72.56 82 LYS A CA 1
ATOM 572 C C . LYS A 1 82 ? 6.366 -11.664 -25.278 1.00 72.56 82 LYS A C 1
ATOM 574 O O . LYS A 1 82 ? 7.548 -11.543 -25.590 1.00 72.56 82 LYS A O 1
ATOM 579 N N . ALA A 1 83 ? 5.372 -11.213 -26.046 1.00 77.25 83 ALA A N 1
ATOM 580 C CA . ALA A 1 83 ? 5.598 -10.488 -27.293 1.00 77.25 83 ALA A CA 1
ATOM 581 C C . ALA A 1 83 ? 6.435 -9.219 -27.051 1.00 77.25 83 ALA A C 1
ATOM 583 O O . ALA A 1 83 ? 7.411 -8.976 -27.759 1.00 77.25 83 ALA A O 1
ATOM 584 N N . MET A 1 84 ? 6.127 -8.451 -26.000 1.00 79.75 84 MET A N 1
ATOM 585 C CA . MET A 1 84 ? 6.915 -7.271 -25.634 1.00 79.75 84 MET A CA 1
ATOM 586 C C . MET A 1 84 ? 8.369 -7.616 -25.288 1.00 79.75 84 MET A C 1
ATOM 588 O O . MET A 1 84 ? 9.265 -6.901 -25.725 1.00 79.75 84 MET A O 1
ATOM 592 N N . GLU A 1 85 ? 8.631 -8.700 -24.553 1.00 79.38 85 GLU A N 1
ATOM 593 C CA . GLU A 1 85 ? 10.003 -9.127 -24.245 1.00 79.38 85 GLU A CA 1
ATOM 594 C C . GLU A 1 85 ? 10.782 -9.478 -25.520 1.00 79.38 85 GLU A C 1
ATOM 596 O O . GLU A 1 85 ? 11.913 -9.027 -25.687 1.00 79.38 85 GLU A O 1
ATOM 601 N N . THR A 1 86 ? 10.171 -10.209 -26.459 1.00 82.06 86 THR A N 1
ATOM 602 C CA . THR A 1 86 ? 10.832 -10.541 -27.734 1.00 82.06 86 THR A CA 1
ATOM 603 C C . THR A 1 86 ? 11.163 -9.297 -28.562 1.00 82.06 86 THR A C 1
ATOM 605 O O . THR A 1 86 ? 12.288 -9.165 -29.046 1.00 82.06 86 THR A O 1
ATOM 608 N N . ILE A 1 87 ? 10.229 -8.343 -28.659 1.00 82.81 87 ILE A N 1
ATOM 609 C CA . ILE A 1 87 ? 10.431 -7.074 -29.372 1.00 82.81 87 ILE A CA 1
ATOM 610 C C . ILE A 1 87 ? 11.514 -6.240 -28.679 1.00 82.81 87 ILE A C 1
ATOM 612 O O . ILE A 1 87 ? 12.423 -5.739 -29.339 1.00 82.81 87 ILE A O 1
ATOM 616 N N . ALA A 1 88 ? 11.452 -6.115 -27.351 1.00 82.94 88 ALA A N 1
ATOM 617 C CA . ALA A 1 88 ? 12.415 -5.346 -26.572 1.00 82.94 88 ALA A CA 1
ATOM 618 C C . ALA A 1 88 ? 13.824 -5.947 -26.650 1.00 82.94 88 ALA A C 1
ATOM 620 O O . ALA A 1 88 ? 14.797 -5.208 -26.776 1.00 82.94 88 ALA A O 1
ATOM 621 N N . SER A 1 89 ? 13.943 -7.275 -26.623 1.00 82.88 89 SER A N 1
ATOM 622 C CA . SER A 1 89 ? 15.219 -7.973 -26.776 1.00 82.88 89 SER A CA 1
ATOM 623 C C . SER A 1 89 ? 15.808 -7.779 -28.175 1.00 82.88 89 SER A C 1
ATOM 625 O O . SER A 1 89 ? 17.002 -7.511 -28.295 1.00 82.88 89 SER A O 1
ATOM 627 N N . ALA A 1 90 ? 14.989 -7.867 -29.228 1.00 84.50 90 ALA A N 1
ATOM 628 C CA . ALA A 1 90 ? 15.434 -7.621 -30.600 1.00 84.50 90 ALA A CA 1
ATOM 629 C C . ALA A 1 90 ? 15.877 -6.162 -30.803 1.00 84.50 90 ALA A C 1
ATOM 631 O O . ALA A 1 90 ? 16.956 -5.912 -31.339 1.00 84.50 90 ALA A O 1
ATOM 632 N N . ALA A 1 91 ? 15.094 -5.199 -30.306 1.00 83.31 91 ALA A N 1
ATOM 633 C CA . ALA A 1 91 ? 15.434 -3.779 -30.359 1.00 83.31 91 ALA A CA 1
ATOM 634 C C . ALA A 1 91 ? 16.722 -3.467 -29.577 1.00 83.31 91 ALA A C 1
ATOM 636 O O . ALA A 1 91 ? 17.584 -2.739 -30.064 1.00 83.31 91 ALA A O 1
ATOM 637 N N . ALA A 1 92 ? 16.895 -4.062 -28.393 1.00 82.12 92 ALA A N 1
ATOM 638 C CA . ALA A 1 92 ? 18.094 -3.881 -27.583 1.00 82.12 92 ALA A CA 1
ATOM 639 C C . ALA A 1 92 ? 19.349 -4.496 -28.230 1.00 82.12 92 ALA A C 1
ATOM 641 O O . ALA A 1 92 ? 20.442 -3.944 -28.101 1.00 82.12 92 ALA A O 1
ATOM 642 N N . ALA A 1 93 ? 19.204 -5.613 -28.951 1.00 80.50 93 ALA A N 1
ATOM 643 C CA . ALA A 1 93 ? 20.294 -6.234 -29.703 1.00 80.50 93 ALA A CA 1
ATOM 644 C C . ALA A 1 93 ? 20.690 -5.421 -30.948 1.00 80.50 93 ALA A C 1
ATOM 646 O O . ALA A 1 93 ? 21.875 -5.366 -31.284 1.00 80.50 93 ALA A O 1
ATOM 647 N N . ALA A 1 94 ? 19.721 -4.768 -31.597 1.00 85.81 94 ALA A N 1
ATOM 648 C CA . ALA A 1 94 ? 19.949 -3.916 -32.763 1.00 85.81 94 ALA A CA 1
ATOM 649 C C . ALA A 1 94 ? 20.681 -2.602 -32.430 1.00 85.81 94 ALA A C 1
ATOM 651 O O . ALA A 1 94 ? 21.290 -2.006 -33.316 1.00 85.81 94 ALA A O 1
ATOM 652 N N . LEU A 1 95 ? 20.654 -2.156 -31.167 1.00 85.31 95 LEU A N 1
ATOM 653 C CA . LEU A 1 95 ? 21.369 -0.955 -30.733 1.00 85.31 95 LEU A CA 1
ATOM 654 C C . LEU A 1 95 ? 22.897 -1.140 -30.813 1.00 85.31 95 LEU A C 1
ATOM 656 O O . LEU A 1 95 ? 23.414 -2.185 -30.385 1.00 85.31 95 LEU A O 1
ATOM 660 N N . PRO A 1 96 ? 23.643 -0.118 -31.276 1.00 86.31 96 PRO A N 1
ATOM 661 C CA . PRO A 1 96 ? 25.100 -0.127 -31.237 1.00 86.31 96 PRO A CA 1
ATOM 662 C C . PRO A 1 96 ? 25.602 -0.144 -29.786 1.00 86.31 96 PRO A C 1
ATOM 664 O O . PRO A 1 96 ? 24.959 0.387 -28.880 1.00 86.31 96 PRO A O 1
ATOM 667 N N . ALA A 1 97 ? 26.767 -0.754 -29.547 1.00 80.94 97 ALA A N 1
ATOM 668 C CA . ALA A 1 97 ? 27.291 -0.992 -28.195 1.00 80.94 97 ALA A CA 1
ATOM 669 C C . ALA A 1 97 ? 27.405 0.287 -27.339 1.00 80.94 97 ALA A C 1
ATOM 671 O O . ALA A 1 97 ? 27.141 0.249 -26.138 1.00 80.94 97 ALA A O 1
ATOM 672 N N . THR A 1 98 ? 27.724 1.421 -27.966 1.00 81.62 98 THR A N 1
ATOM 673 C CA . THR A 1 98 ? 27.806 2.747 -27.334 1.00 81.62 98 THR A CA 1
ATOM 674 C C . THR A 1 98 ? 26.456 3.266 -26.829 1.00 81.62 98 THR A C 1
ATOM 676 O O . THR A 1 98 ? 26.412 3.954 -25.813 1.00 81.62 98 THR A O 1
ATOM 679 N N . GLU A 1 99 ? 25.349 2.909 -27.484 1.00 87.06 99 GLU A N 1
ATOM 680 C CA . GLU A 1 99 ? 23.989 3.342 -27.122 1.00 87.06 99 GLU A CA 1
ATOM 681 C C . GLU A 1 99 ? 23.290 2.372 -26.159 1.00 87.06 99 GLU A C 1
ATOM 683 O O . GLU A 1 99 ? 22.301 2.722 -25.518 1.00 87.06 99 GLU A O 1
ATOM 688 N N . ARG A 1 100 ? 23.805 1.148 -25.989 1.00 86.31 100 ARG A N 1
ATOM 689 C CA . ARG A 1 100 ? 23.207 0.166 -25.065 1.00 86.31 100 ARG A CA 1
ATOM 690 C C . ARG A 1 100 ? 23.273 0.614 -23.608 1.00 86.31 100 ARG A C 1
ATOM 692 O O . ARG A 1 100 ? 22.347 0.336 -22.850 1.00 86.31 100 ARG A O 1
ATOM 699 N N . VAL A 1 101 ? 24.338 1.319 -23.216 1.00 87.75 101 VAL A N 1
ATOM 700 C CA . VAL A 1 101 ? 24.486 1.872 -21.858 1.00 87.75 101 VAL A CA 1
ATOM 701 C C . VAL A 1 101 ? 23.407 2.920 -21.589 1.00 87.75 101 VAL A C 1
ATOM 703 O O . VAL A 1 101 ? 22.705 2.843 -20.581 1.00 87.75 101 VAL A O 1
ATOM 706 N N . THR A 1 102 ? 23.243 3.876 -22.506 1.00 89.38 102 THR A N 1
ATOM 707 C CA . THR A 1 102 ? 22.268 4.965 -22.368 1.00 89.38 102 THR A CA 1
ATOM 708 C C . THR A 1 102 ? 20.835 4.447 -22.456 1.00 89.38 102 THR A C 1
ATOM 710 O O . THR A 1 102 ? 19.997 4.855 -21.657 1.00 89.38 102 THR A O 1
ATOM 713 N N . ALA A 1 103 ? 20.557 3.489 -23.343 1.00 87.81 103 ALA A N 1
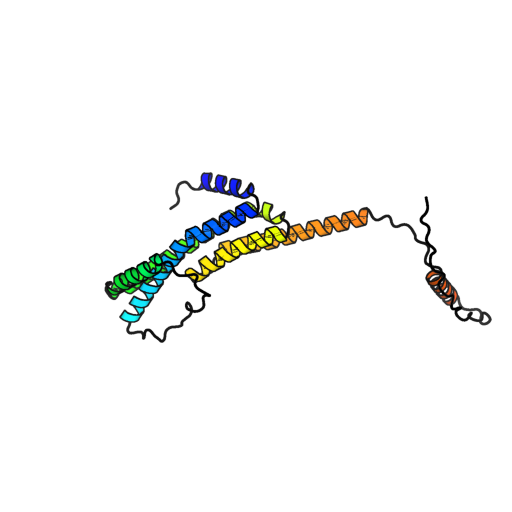ATOM 714 C CA . ALA A 1 103 ? 19.251 2.843 -23.443 1.00 87.81 103 ALA A CA 1
ATOM 715 C C . ALA A 1 103 ? 18.894 2.036 -22.183 1.00 87.81 103 ALA A C 1
ATOM 717 O O . ALA A 1 103 ? 17.760 2.107 -21.709 1.00 87.81 103 ALA A O 1
ATOM 718 N N . ALA A 1 104 ? 19.850 1.300 -21.604 1.00 88.75 104 ALA A N 1
ATOM 719 C CA . ALA A 1 104 ? 19.633 0.571 -20.355 1.00 88.75 104 ALA A CA 1
ATOM 720 C C . ALA A 1 104 ? 19.360 1.514 -19.175 1.00 88.75 104 ALA A C 1
ATOM 722 O O . ALA A 1 104 ? 18.454 1.241 -18.385 1.00 88.75 104 ALA A O 1
ATOM 723 N N . ALA A 1 105 ? 20.089 2.631 -19.087 1.00 90.12 105 ALA A N 1
ATOM 724 C CA . ALA A 1 105 ? 19.838 3.667 -18.089 1.00 90.12 105 ALA A CA 1
ATOM 725 C C . ALA A 1 105 ? 18.449 4.302 -18.275 1.00 90.12 105 ALA A C 1
ATOM 727 O O . ALA A 1 105 ? 17.650 4.301 -17.344 1.00 90.12 105 ALA A O 1
ATOM 728 N N . ALA A 1 106 ? 18.106 4.729 -19.494 1.00 91.38 106 ALA A N 1
ATOM 729 C CA . ALA A 1 106 ? 16.812 5.341 -19.794 1.00 91.38 106 ALA A CA 1
ATOM 730 C C . ALA A 1 106 ? 15.626 4.400 -19.515 1.00 91.38 106 ALA A C 1
ATOM 732 O O . ALA A 1 106 ? 14.592 4.832 -19.004 1.00 91.38 106 ALA A O 1
ATOM 733 N N . ALA A 1 107 ? 15.765 3.104 -19.812 1.00 90.62 107 ALA A N 1
ATOM 734 C CA . ALA A 1 107 ? 14.738 2.109 -19.509 1.00 90.62 107 ALA A CA 1
ATOM 735 C C . ALA A 1 107 ? 14.561 1.897 -17.995 1.00 90.62 107 ALA A C 1
ATOM 737 O O . ALA A 1 107 ? 13.430 1.762 -17.520 1.00 90.62 107 ALA A O 1
ATOM 738 N N . ALA A 1 108 ? 15.659 1.892 -17.232 1.00 91.06 108 ALA A N 1
ATOM 739 C CA . ALA A 1 108 ? 15.605 1.837 -15.774 1.00 91.06 108 ALA A CA 1
ATOM 740 C C . ALA A 1 108 ? 14.952 3.103 -15.192 1.00 91.06 108 ALA A C 1
ATOM 742 O O . ALA A 1 108 ? 14.042 2.995 -14.370 1.00 91.06 108 ALA A O 1
ATOM 743 N N . ASP A 1 109 ? 15.335 4.286 -15.673 1.00 92.00 109 ASP A N 1
ATOM 744 C CA . ASP A 1 109 ? 14.765 5.563 -15.237 1.00 92.00 109 ASP A CA 1
ATOM 745 C C . ASP A 1 109 ? 13.265 5.647 -15.535 1.00 92.00 109 ASP A C 1
ATOM 747 O O . ASP A 1 109 ? 12.483 6.050 -14.675 1.00 92.00 109 ASP A O 1
ATOM 751 N N . ALA A 1 110 ? 12.826 5.199 -16.713 1.00 90.56 110 ALA A N 1
ATOM 752 C CA . ALA A 1 110 ? 11.408 5.158 -17.063 1.00 90.56 110 ALA A CA 1
ATOM 753 C C . ALA A 1 110 ? 10.601 4.273 -16.098 1.00 90.56 110 ALA A C 1
ATOM 755 O O . ALA A 1 110 ? 9.522 4.666 -15.648 1.00 90.56 110 ALA A O 1
ATOM 756 N N . LEU A 1 111 ? 11.129 3.100 -15.734 1.00 91.38 111 LEU A N 1
ATOM 757 C CA . LEU A 1 111 ? 10.505 2.211 -14.753 1.00 91.38 111 LEU A CA 1
ATOM 758 C C . LEU A 1 111 ? 10.415 2.867 -13.366 1.00 91.38 111 LEU A C 1
ATOM 760 O O . LEU A 1 111 ? 9.374 2.778 -12.709 1.00 91.38 111 LEU A O 1
ATOM 764 N N . LEU A 1 112 ? 11.471 3.564 -12.940 1.00 91.62 112 LEU A N 1
ATOM 765 C CA . LEU A 1 112 ? 11.483 4.297 -11.674 1.00 91.62 112 LEU A CA 1
ATOM 766 C C . LEU A 1 112 ? 10.497 5.470 -11.675 1.00 91.62 112 LEU A C 1
ATOM 768 O O . LEU A 1 112 ? 9.785 5.657 -10.692 1.00 91.62 112 LEU A O 1
ATOM 772 N N . LEU A 1 113 ? 10.385 6.213 -12.777 1.00 90.94 113 LEU A N 1
ATOM 773 C CA . LEU A 1 113 ? 9.421 7.306 -12.923 1.00 90.94 113 LEU A CA 1
ATOM 774 C C . LEU A 1 113 ? 7.974 6.808 -12.849 1.00 90.94 113 LEU A C 1
ATOM 776 O O . LEU A 1 113 ? 7.137 7.444 -12.205 1.00 90.94 113 LEU A O 1
ATOM 780 N N . VAL A 1 114 ? 7.673 5.658 -13.464 1.00 90.44 114 VAL A N 1
ATOM 781 C CA . VAL A 1 114 ? 6.353 5.016 -13.350 1.00 90.44 114 VAL A CA 1
ATOM 782 C C . VAL A 1 114 ? 6.078 4.616 -11.900 1.00 90.44 114 VAL A C 1
ATOM 784 O O . VAL A 1 114 ? 4.996 4.905 -11.385 1.00 90.44 114 VAL A O 1
ATOM 787 N N . ALA A 1 115 ? 7.056 4.011 -11.220 1.00 92.25 115 ALA A N 1
ATOM 788 C CA . ALA A 1 115 ? 6.931 3.634 -9.814 1.00 92.25 115 ALA A CA 1
ATOM 789 C C . ALA A 1 115 ? 6.710 4.850 -8.901 1.00 92.25 115 ALA A C 1
ATOM 791 O O . ALA A 1 115 ? 5.824 4.821 -8.046 1.00 92.25 115 ALA A O 1
ATOM 792 N N . ASP A 1 116 ? 7.463 5.932 -9.106 1.00 92.44 116 ASP A N 1
ATOM 793 C CA . ASP A 1 116 ? 7.381 7.166 -8.323 1.00 92.44 116 ASP A CA 1
ATOM 794 C C . ASP A 1 116 ? 6.048 7.897 -8.535 1.00 92.44 116 ASP A C 1
ATOM 79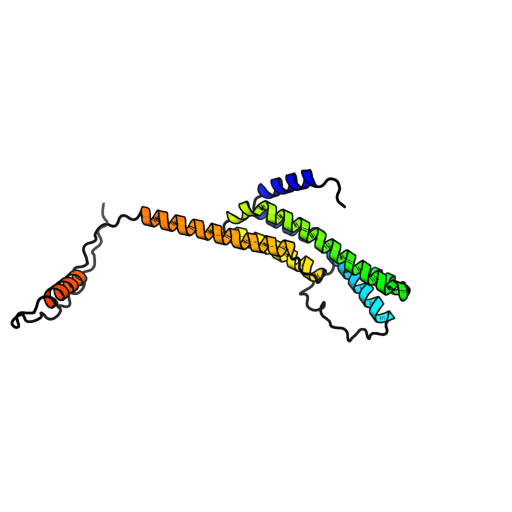6 O O . ASP A 1 116 ? 5.393 8.302 -7.568 1.00 92.44 116 ASP A O 1
ATOM 800 N N . ALA A 1 117 ? 5.581 7.990 -9.782 1.00 91.12 117 ALA A N 1
ATOM 801 C CA . ALA A 1 117 ? 4.275 8.562 -10.090 1.00 91.12 117 ALA A CA 1
ATOM 802 C C . ALA A 1 117 ? 3.134 7.736 -9.472 1.00 91.12 117 ALA A C 1
ATOM 804 O O . ALA A 1 117 ? 2.229 8.293 -8.842 1.00 91.12 117 ALA A O 1
ATOM 805 N N . ALA A 1 118 ? 3.189 6.409 -9.612 1.00 92.56 118 ALA A N 1
ATOM 806 C CA . ALA A 1 118 ? 2.168 5.509 -9.096 1.00 92.56 118 ALA A CA 1
ATOM 807 C C . ALA A 1 118 ? 2.118 5.521 -7.560 1.00 92.56 118 ALA A C 1
ATOM 809 O O . ALA A 1 118 ? 1.045 5.721 -6.985 1.00 92.56 118 ALA A O 1
ATOM 810 N N . GLN A 1 119 ? 3.267 5.387 -6.883 1.00 94.12 119 GLN A N 1
ATOM 811 C CA . GLN A 1 119 ? 3.309 5.434 -5.419 1.00 94.12 119 GLN A CA 1
ATOM 812 C C . GLN A 1 119 ? 2.851 6.795 -4.891 1.00 94.12 119 GLN A C 1
ATOM 814 O O . GLN A 1 119 ? 2.148 6.840 -3.887 1.00 94.12 119 GLN A O 1
ATOM 819 N N . GLY A 1 120 ? 3.207 7.900 -5.559 1.00 93.62 120 GLY A N 1
ATOM 820 C CA . GLY A 1 120 ? 2.827 9.244 -5.132 1.00 93.62 120 GLY A CA 1
ATOM 821 C C . GLY A 1 120 ? 1.315 9.442 -5.191 1.00 93.62 120 GLY A C 1
ATOM 822 O O . GLY A 1 120 ? 0.716 9.973 -4.256 1.00 93.62 120 GLY A O 1
ATOM 823 N N . ARG A 1 121 ? 0.675 8.943 -6.256 1.00 91.69 121 ARG A N 1
ATOM 824 C CA . ARG A 1 121 ? -0.785 8.966 -6.398 1.00 91.69 121 ARG A CA 1
ATOM 825 C C . ARG A 1 121 ? -1.468 8.109 -5.339 1.00 91.69 121 ARG A C 1
ATOM 827 O O . ARG A 1 121 ? -2.339 8.616 -4.640 1.00 91.69 121 ARG A O 1
ATOM 834 N N . VAL A 1 122 ? -1.041 6.862 -5.155 1.00 94.62 122 VAL A N 1
ATOM 835 C CA . VAL A 1 122 ? -1.632 5.980 -4.135 1.00 94.62 122 VAL A CA 1
ATOM 836 C C . VAL A 1 122 ? -1.400 6.527 -2.722 1.00 94.62 122 VAL A C 1
ATOM 838 O O . VAL A 1 122 ? -2.316 6.510 -1.908 1.00 94.62 122 VAL A O 1
ATOM 841 N N . SER A 1 123 ? -0.227 7.100 -2.443 1.00 95.50 123 SER A N 1
ATOM 842 C CA . SER A 1 123 ? 0.092 7.734 -1.155 1.00 95.50 123 SER A CA 1
ATOM 843 C C . SER A 1 123 ? -0.856 8.893 -0.840 1.00 95.50 123 SER A C 1
ATOM 845 O O . SER A 1 123 ? -1.360 8.976 0.278 1.00 95.50 123 SER A O 1
ATOM 847 N N . LYS A 1 124 ? -1.189 9.732 -1.833 1.00 93.81 124 LYS A N 1
ATOM 848 C CA . LYS A 1 124 ? -2.201 10.792 -1.687 1.00 93.81 124 LYS A CA 1
ATOM 849 C C . LYS A 1 124 ? -3.598 10.235 -1.392 1.00 93.81 124 LYS A C 1
ATOM 851 O O . LYS A 1 124 ? -4.268 10.757 -0.507 1.00 93.81 124 LYS A O 1
ATOM 856 N N . LEU A 1 125 ? -4.032 9.182 -2.093 1.00 93.62 125 LEU A N 1
ATOM 857 C CA . LEU A 1 125 ? -5.347 8.554 -1.872 1.00 93.62 125 LEU A CA 1
ATOM 858 C C . LEU A 1 125 ? -5.460 7.959 -0.467 1.00 93.62 125 LEU A C 1
ATOM 860 O O . LEU A 1 125 ? -6.463 8.147 0.219 1.00 93.62 125 LEU A O 1
ATOM 864 N N . VAL A 1 126 ? -4.406 7.264 -0.037 1.00 94.00 126 VAL A N 1
ATOM 865 C CA . VAL A 1 126 ? -4.286 6.727 1.316 1.00 94.00 126 VAL A CA 1
ATOM 866 C C . VAL A 1 126 ? -4.334 7.883 2.314 1.00 94.00 126 VAL A C 1
ATOM 868 O O . VAL A 1 126 ? -5.232 7.910 3.149 1.00 94.00 126 VAL A O 1
ATOM 871 N N . GLY A 1 127 ? -3.466 8.888 2.178 1.00 92.56 127 GLY A N 1
ATOM 872 C CA . GLY A 1 127 ? -3.411 10.050 3.072 1.00 92.56 127 GLY A CA 1
ATOM 873 C C . GLY A 1 127 ? -4.728 10.827 3.176 1.00 92.56 127 GLY A C 1
ATOM 874 O O . GLY A 1 127 ? -5.112 11.230 4.270 1.00 92.56 127 GLY A O 1
ATOM 875 N N . ALA A 1 128 ? -5.483 10.962 2.081 1.00 92.62 128 ALA A N 1
ATOM 876 C CA . ALA A 1 128 ? -6.792 11.620 2.085 1.00 92.62 128 ALA A CA 1
ATOM 877 C C . ALA A 1 128 ? -7.804 10.953 3.035 1.00 92.62 128 ALA A C 1
ATOM 879 O O . ALA A 1 128 ? -8.737 11.612 3.494 1.00 92.62 128 ALA A O 1
ATOM 880 N N . ARG A 1 129 ? -7.615 9.665 3.347 1.00 93.38 129 ARG A N 1
ATOM 881 C CA . ARG A 1 129 ? -8.489 8.873 4.218 1.00 93.38 129 ARG A CA 1
ATOM 882 C C . ARG A 1 129 ? -7.942 8.649 5.624 1.00 93.38 129 ARG A C 1
ATOM 884 O O . ARG A 1 129 ? -8.555 7.889 6.364 1.00 93.38 129 ARG A O 1
ATOM 891 N N . ASP A 1 130 ? -6.857 9.305 6.030 1.00 91.12 130 ASP A N 1
ATOM 892 C CA . ASP A 1 130 ? -6.218 9.084 7.339 1.00 91.12 130 ASP A CA 1
ATOM 893 C C . ASP A 1 130 ? -7.208 9.163 8.519 1.00 91.12 130 ASP A C 1
ATOM 895 O O . ASP A 1 130 ? -7.389 8.195 9.262 1.00 91.12 130 ASP A O 1
ATOM 899 N N . ALA A 1 131 ? -7.976 10.253 8.604 1.00 89.81 131 ALA A N 1
ATOM 900 C CA . ALA A 1 131 ? -8.990 10.437 9.645 1.00 89.81 131 ALA A CA 1
ATOM 901 C C . ALA A 1 131 ? -10.158 9.433 9.564 1.00 89.81 131 ALA A C 1
ATOM 903 O O . ALA A 1 131 ? -10.743 9.075 10.588 1.00 89.81 131 ALA A O 1
ATOM 904 N N . VAL A 1 132 ? -10.512 8.977 8.356 1.00 93.06 132 VAL A N 1
ATOM 905 C CA . VAL A 1 132 ? -11.578 7.983 8.143 1.00 93.06 132 VA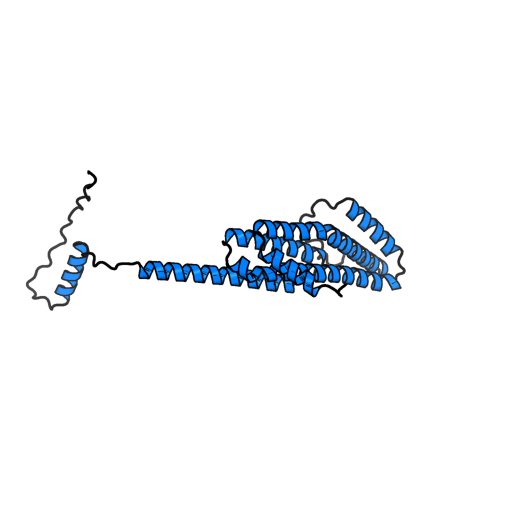L A CA 1
ATOM 906 C C . VAL A 1 132 ? -11.094 6.605 8.583 1.00 93.06 132 VAL A C 1
ATOM 908 O O . VAL A 1 132 ? -11.791 5.915 9.323 1.00 93.06 132 VAL A O 1
ATOM 911 N N . HIS A 1 133 ? -9.882 6.223 8.176 1.00 93.00 133 HIS A N 1
ATOM 912 C CA . HIS A 1 133 ? -9.267 4.947 8.520 1.00 93.00 133 HIS A CA 1
ATOM 913 C C . HIS A 1 133 ? -9.068 4.808 10.020 1.00 93.00 133 HIS A C 1
ATOM 915 O O . HIS A 1 133 ? -9.440 3.772 10.559 1.00 93.00 133 HIS A O 1
ATOM 921 N N . ALA A 1 134 ? -8.618 5.866 10.703 1.00 92.38 134 ALA A N 1
ATOM 922 C CA . ALA A 1 134 ? -8.481 5.885 12.159 1.00 92.38 134 ALA A CA 1
ATOM 923 C C . ALA A 1 134 ? -9.778 5.507 12.901 1.00 92.38 134 ALA A C 1
ATOM 925 O O . ALA A 1 134 ? -9.730 5.038 14.034 1.00 92.38 134 ALA A O 1
ATOM 926 N N . ARG A 1 135 ? -10.950 5.696 12.279 1.00 91.19 135 ARG A N 1
ATOM 927 C CA . ARG A 1 135 ? -12.249 5.393 12.892 1.00 91.19 135 ARG A CA 1
ATOM 928 C C . ARG A 1 135 ? -12.813 4.021 12.530 1.00 91.19 135 ARG A C 1
ATOM 930 O O . ARG A 1 135 ? -13.810 3.635 13.149 1.00 91.19 135 ARG A O 1
ATOM 937 N N . LEU A 1 136 ? -12.223 3.319 11.563 1.00 91.75 136 LEU A N 1
ATOM 938 C CA . LEU A 1 136 ? -12.688 2.006 11.117 1.00 91.75 136 LEU A CA 1
ATOM 939 C C . LEU A 1 136 ? -12.539 0.950 12.215 1.00 91.75 136 LEU A C 1
ATOM 941 O O . LEU A 1 136 ? -11.687 1.049 13.097 1.00 91.75 136 LEU A O 1
ATOM 945 N N . GLU A 1 137 ? -13.358 -0.094 12.128 1.00 90.50 137 GLU A N 1
ATOM 946 C CA . GLU A 1 137 ? -13.100 -1.326 12.866 1.00 90.50 137 GLU A CA 1
ATOM 947 C C . GLU A 1 137 ? -11.820 -1.995 12.361 1.00 90.50 137 GLU A C 1
ATOM 949 O O . GLU A 1 137 ? -11.475 -1.913 11.176 1.00 90.50 137 GLU A O 1
ATOM 954 N N . LEU A 1 138 ? -11.132 -2.705 13.258 1.00 90.81 138 LEU A N 1
ATOM 955 C CA . LEU A 1 138 ? -9.838 -3.314 12.961 1.00 90.81 138 LEU A CA 1
ATOM 956 C C . LEU A 1 138 ? -9.904 -4.259 11.752 1.00 90.81 138 LEU A C 1
ATOM 958 O O . LEU A 1 138 ? -9.021 -4.215 10.901 1.00 90.81 138 LEU A O 1
ATOM 962 N N . GLY A 1 139 ? -10.964 -5.067 11.633 1.00 91.31 139 GLY A N 1
ATOM 963 C CA . GLY A 1 139 ? -11.143 -5.990 10.505 1.00 91.31 139 GLY A CA 1
ATOM 964 C C . GLY A 1 139 ? -11.236 -5.274 9.153 1.00 91.31 139 GLY A C 1
ATOM 965 O O . GLY A 1 139 ? -10.544 -5.649 8.204 1.00 91.31 139 GLY A O 1
ATOM 966 N N . ALA A 1 140 ? -12.024 -4.197 9.083 1.00 92.25 140 ALA A N 1
ATOM 967 C CA . ALA A 1 140 ? -12.149 -3.380 7.878 1.00 92.25 140 ALA A CA 1
ATOM 968 C C . ALA A 1 140 ? -10.820 -2.694 7.527 1.00 92.25 140 ALA A C 1
ATOM 970 O O . ALA A 1 140 ? -10.393 -2.724 6.375 1.00 92.25 140 ALA A O 1
ATOM 971 N N . PHE A 1 141 ? -10.117 -2.146 8.522 1.00 95.25 141 PHE A N 1
ATOM 972 C CA . PHE A 1 141 ? -8.812 -1.530 8.294 1.00 95.25 141 PHE A CA 1
ATOM 973 C C . PHE A 1 141 ? -7.746 -2.537 7.835 1.00 95.25 141 PHE A C 1
ATOM 975 O O . PHE A 1 141 ? -6.930 -2.217 6.971 1.00 95.25 141 PHE A O 1
ATOM 982 N N . VAL A 1 142 ? -7.748 -3.767 8.361 1.00 95.88 142 VAL A N 1
ATOM 983 C CA . VAL A 1 142 ? -6.828 -4.828 7.918 1.00 95.88 142 VAL A CA 1
ATOM 984 C C . VAL A 1 142 ? -7.049 -5.167 6.442 1.00 95.88 142 VAL A C 1
ATOM 986 O O . VAL A 1 142 ? -6.068 -5.350 5.718 1.00 95.88 142 VAL A O 1
ATOM 989 N N . SER A 1 143 ? -8.302 -5.211 5.974 1.00 95.44 143 SER A N 1
ATOM 990 C CA . SER A 1 143 ? -8.612 -5.376 4.545 1.00 95.44 143 SER A CA 1
ATOM 991 C C . SER A 1 143 ? -7.973 -4.265 3.706 1.00 95.44 143 SER A C 1
ATOM 993 O O . SER A 1 143 ? -7.209 -4.551 2.777 1.00 95.44 143 SER A O 1
ATOM 995 N N . THR A 1 144 ? -8.169 -3.009 4.113 1.00 95.00 144 THR A N 1
ATOM 996 C CA . THR A 1 144 ? -7.583 -1.844 3.441 1.00 95.00 144 THR A CA 1
ATOM 997 C C . THR A 1 144 ? -6.058 -1.855 3.454 1.00 95.00 144 THR A C 1
ATOM 999 O O . THR A 1 144 ? -5.431 -1.638 2.415 1.00 95.00 144 THR A O 1
ATOM 1002 N N . SER A 1 145 ? -5.429 -2.176 4.591 1.00 96.12 145 SER A N 1
ATOM 1003 C CA . SER A 1 145 ? -3.969 -2.304 4.673 1.00 96.12 145 SER A CA 1
ATOM 1004 C C . SER A 1 145 ? -3.461 -3.363 3.700 1.00 96.12 145 SER A C 1
ATOM 1006 O O . SER A 1 145 ? -2.493 -3.113 2.989 1.00 96.12 145 SER A O 1
ATOM 1008 N N . ARG A 1 146 ? -4.128 -4.521 3.608 1.00 97.25 146 ARG A N 1
ATOM 1009 C CA . ARG A 1 146 ? -3.733 -5.587 2.676 1.00 97.25 146 ARG A CA 1
ATOM 1010 C C . ARG A 1 146 ? -3.848 -5.158 1.215 1.00 97.25 146 ARG A C 1
ATOM 1012 O O . ARG A 1 146 ? -3.001 -5.556 0.421 1.00 97.25 146 ARG A O 1
ATOM 1019 N N . ALA A 1 147 ? -4.852 -4.361 0.845 1.00 96.56 147 ALA A N 1
ATOM 1020 C CA . ALA A 1 147 ? -4.960 -3.814 -0.511 1.00 96.56 147 ALA A CA 1
ATOM 1021 C C . ALA A 1 147 ? -3.762 -2.910 -0.852 1.00 96.56 147 ALA A C 1
ATOM 1023 O O . ALA A 1 147 ? -3.148 -3.055 -1.912 1.00 96.56 147 ALA A O 1
ATOM 1024 N N . VAL A 1 148 ? -3.364 -2.043 0.084 1.00 96.94 148 VAL A N 1
ATOM 1025 C CA . VAL A 1 148 ? -2.168 -1.197 -0.057 1.00 96.94 148 VAL A CA 1
ATOM 1026 C C . VAL A 1 148 ? -0.888 -2.039 -0.111 1.00 96.94 148 VAL A C 1
ATOM 1028 O O . VAL A 1 148 ? -0.027 -1.791 -0.955 1.00 96.94 148 VAL A O 1
ATOM 1031 N N . ASP A 1 149 ? -0.769 -3.068 0.730 1.00 97.19 149 ASP A N 1
ATOM 1032 C CA . ASP A 1 149 ? 0.396 -3.958 0.758 1.00 97.19 149 ASP A CA 1
ATOM 1033 C C . ASP A 1 149 ? 0.530 -4.775 -0.542 1.00 97.19 149 ASP A C 1
ATOM 1035 O O . ASP A 1 149 ? 1.641 -4.942 -1.045 1.00 97.19 149 ASP A O 1
ATOM 1039 N N . ARG A 1 150 ? -0.582 -5.208 -1.159 1.00 96.75 150 ARG A N 1
ATOM 1040 C CA . ARG A 1 150 ? -0.573 -5.834 -2.497 1.00 96.75 150 ARG A CA 1
ATOM 1041 C C . ARG A 1 150 ? -0.059 -4.884 -3.576 1.00 96.75 150 ARG A C 1
ATOM 1043 O O . ARG A 1 150 ? 0.683 -5.307 -4.461 1.00 96.75 150 ARG A O 1
ATOM 1050 N N . PHE A 1 151 ? -0.459 -3.614 -3.529 1.00 96.12 151 PHE A N 1
ATOM 1051 C CA . PHE A 1 151 ? 0.050 -2.608 -4.459 1.00 96.12 151 PHE A CA 1
ATOM 1052 C C . PHE A 1 151 ? 1.555 -2.371 -4.259 1.00 96.12 151 PHE A C 1
ATOM 1054 O O . PHE A 1 151 ? 2.301 -2.352 -5.236 1.00 96.12 151 PHE A O 1
ATOM 1061 N N . LEU A 1 152 ? 2.009 -2.250 -3.006 1.00 96.19 152 LEU A N 1
ATOM 1062 C CA . LEU A 1 152 ? 3.431 -2.126 -2.672 1.00 96.19 152 LEU A CA 1
ATOM 1063 C C . LEU A 1 152 ? 4.234 -3.322 -3.191 1.00 96.19 152 LEU A C 1
ATOM 1065 O O . LEU A 1 152 ? 5.260 -3.127 -3.832 1.00 96.19 152 LEU A O 1
ATOM 1069 N N . ALA A 1 153 ? 3.752 -4.547 -2.975 1.00 95.12 153 ALA A N 1
ATOM 1070 C CA . ALA A 1 153 ? 4.419 -5.753 -3.459 1.00 95.12 153 ALA A CA 1
ATOM 1071 C C . ALA A 1 153 ? 4.591 -5.747 -4.988 1.00 95.12 153 ALA A C 1
ATOM 1073 O O . ALA A 1 153 ? 5.670 -6.069 -5.480 1.00 95.12 153 ALA A O 1
ATOM 1074 N N . LEU A 1 154 ? 3.564 -5.323 -5.736 1.00 92.81 154 LEU A N 1
ATOM 1075 C CA . LEU A 1 154 ? 3.644 -5.181 -7.192 1.00 92.81 154 LEU A CA 1
ATOM 1076 C C . LEU A 1 154 ? 4.675 -4.117 -7.602 1.00 92.81 154 LEU A C 1
ATOM 1078 O O . LEU A 1 154 ? 5.572 -4.395 -8.398 1.00 92.81 154 LEU A O 1
ATOM 1082 N N . ALA A 1 155 ? 4.528 -2.895 -7.086 1.00 92.69 155 ALA A N 1
ATOM 1083 C CA . ALA A 1 155 ? 5.336 -1.756 -7.511 1.00 92.69 155 ALA A CA 1
ATOM 1084 C C . ALA A 1 155 ? 6.817 -1.949 -7.160 1.00 92.69 155 ALA A C 1
ATOM 1086 O O . ALA A 1 155 ? 7.692 -1.687 -7.984 1.00 92.69 155 ALA A O 1
ATOM 1087 N N . GLU A 1 156 ? 7.111 -2.447 -5.960 1.00 94.50 156 GLU A N 1
ATOM 1088 C CA . GLU A 1 156 ? 8.483 -2.668 -5.501 1.00 94.50 156 GLU A CA 1
ATOM 1089 C C . GLU A 1 156 ? 9.104 -3.922 -6.107 1.00 94.50 156 GLU A C 1
ATOM 1091 O O . GLU A 1 156 ? 10.289 -3.910 -6.430 1.00 94.50 156 GLU A O 1
ATOM 1096 N N . GLY A 1 157 ? 8.310 -4.978 -6.312 1.00 91.00 157 GLY A N 1
ATOM 1097 C CA . GLY A 1 157 ? 8.774 -6.197 -6.969 1.00 91.00 157 GLY A CA 1
ATOM 1098 C C . GLY A 1 157 ? 9.201 -5.942 -8.413 1.00 91.00 157 GLY A C 1
ATOM 1099 O O . GLY A 1 157 ? 10.235 -6.440 -8.845 1.00 91.00 157 GLY A O 1
ATOM 1100 N N . LEU A 1 158 ? 8.448 -5.116 -9.148 1.00 87.00 158 LEU A N 1
ATOM 1101 C CA . LEU A 1 158 ? 8.743 -4.830 -10.554 1.00 87.00 158 LEU A CA 1
ATOM 1102 C C . LEU A 1 158 ? 9.783 -3.721 -10.740 1.00 87.00 158 LEU A C 1
ATOM 1104 O O . LEU A 1 158 ? 10.579 -3.804 -11.669 1.00 87.00 158 LEU A O 1
ATOM 1108 N N . SER A 1 159 ? 9.811 -2.703 -9.874 1.00 87.81 159 SER A N 1
ATOM 1109 C CA . SER A 1 159 ? 10.792 -1.608 -9.974 1.00 87.81 159 SER A CA 1
ATOM 1110 C C . SER A 1 159 ? 12.126 -1.891 -9.277 1.00 87.81 159 SER A C 1
ATOM 1112 O O . SER A 1 159 ? 13.114 -1.218 -9.564 1.00 87.81 159 SER A O 1
ATOM 1114 N N . GLY A 1 160 ? 12.169 -2.838 -8.334 1.00 85.94 160 GLY A N 1
ATOM 1115 C CA . GLY A 1 160 ? 13.332 -3.085 -7.476 1.00 85.94 160 GLY A CA 1
ATOM 1116 C C . GLY A 1 160 ? 13.615 -1.967 -6.462 1.00 85.94 160 GLY A C 1
ATOM 1117 O O . GLY A 1 160 ? 14.623 -2.020 -5.756 1.00 85.94 160 GLY A O 1
ATOM 1118 N N . ARG A 1 161 ? 12.749 -0.948 -6.364 1.00 88.12 161 ARG A N 1
ATOM 1119 C CA . ARG A 1 161 ? 12.910 0.204 -5.467 1.00 88.12 161 ARG A CA 1
ATOM 1120 C C . ARG A 1 161 ? 11.795 0.236 -4.433 1.00 88.12 161 ARG A C 1
ATOM 1122 O O . ARG A 1 161 ? 10.628 0.059 -4.759 1.00 88.12 161 ARG A O 1
ATOM 1129 N N . ARG A 1 162 ? 12.147 0.527 -3.176 1.00 92.25 162 ARG A N 1
ATOM 1130 C CA . ARG A 1 162 ? 11.159 0.697 -2.099 1.00 92.25 162 ARG A CA 1
ATOM 1131 C C . ARG A 1 162 ? 10.336 1.976 -2.291 1.00 92.25 162 ARG A C 1
ATOM 1133 O O . ARG A 1 162 ? 10.896 3.064 -2.430 1.00 92.25 162 ARG A O 1
ATOM 1140 N N . CYS A 1 163 ? 9.017 1.866 -2.173 1.00 94.25 163 CYS A N 1
ATOM 1141 C CA . CYS A 1 163 ? 8.064 2.971 -2.225 1.00 94.25 163 CYS A CA 1
ATOM 1142 C C . CYS A 1 163 ? 7.957 3.674 -0.861 1.00 94.25 163 CYS A C 1
ATOM 1144 O O . CYS A 1 163 ? 6.995 3.490 -0.108 1.00 94.25 163 CYS A O 1
ATOM 1146 N N . LEU A 1 164 ? 8.979 4.461 -0.510 1.00 94.06 164 LEU A N 1
ATOM 1147 C CA . LEU A 1 164 ? 9.120 5.068 0.820 1.00 94.06 164 LEU A CA 1
ATOM 1148 C C . LEU A 1 164 ? 7.942 5.975 1.207 1.00 94.06 164 LEU A C 1
ATOM 1150 O O . LEU A 1 164 ? 7.492 5.913 2.350 1.00 94.06 164 LEU A O 1
ATOM 1154 N N . SER A 1 165 ? 7.413 6.773 0.271 1.00 93.31 165 SER A N 1
ATOM 1155 C CA . SER A 1 165 ? 6.303 7.695 0.561 1.00 93.31 165 SER A CA 1
ATOM 1156 C C . SER A 1 165 ? 5.036 6.936 0.947 1.00 93.31 165 SER A C 1
ATOM 1158 O O . SER A 1 165 ? 4.445 7.198 1.992 1.00 93.31 165 SER A O 1
ATOM 1160 N N . LEU A 1 166 ? 4.647 5.946 0.140 1.00 95.69 166 LEU A N 1
ATOM 1161 C CA . LEU A 1 166 ? 3.454 5.150 0.414 1.00 95.69 166 LEU A CA 1
ATOM 1162 C C . LEU A 1 166 ? 3.608 4.323 1.698 1.00 95.69 166 LEU A C 1
ATOM 1164 O O . LEU A 1 166 ? 2.668 4.232 2.485 1.00 95.69 166 LEU A O 1
ATOM 1168 N N . ARG A 1 167 ? 4.800 3.769 1.959 1.00 96.31 167 ARG A N 1
ATOM 1169 C CA . ARG A 1 167 ? 5.081 3.063 3.217 1.00 96.31 167 ARG A CA 1
ATOM 1170 C C . ARG A 1 167 ? 4.965 3.960 4.442 1.00 96.31 167 ARG A C 1
ATOM 1172 O O . ARG A 1 167 ? 4.423 3.514 5.455 1.00 96.31 167 ARG A O 1
ATOM 1179 N N . ALA A 1 168 ? 5.468 5.191 4.363 1.00 95.12 168 ALA A N 1
ATOM 1180 C CA . ALA A 1 168 ? 5.348 6.157 5.447 1.00 95.12 168 ALA A CA 1
ATOM 1181 C C . ALA A 1 168 ? 3.870 6.459 5.735 1.00 95.12 168 ALA A C 1
ATOM 1183 O O . ALA A 1 168 ? 3.439 6.314 6.878 1.00 95.12 168 ALA A O 1
ATOM 1184 N N . SER A 1 169 ? 3.081 6.749 4.695 1.00 94.88 169 SER A N 1
ATOM 1185 C CA . SER A 1 169 ? 1.636 6.991 4.806 1.00 94.88 169 SER A CA 1
ATOM 1186 C C . SER A 1 169 ? 0.885 5.790 5.391 1.00 94.88 169 SER A C 1
ATOM 1188 O O . SER A 1 169 ? 0.113 5.937 6.336 1.00 94.88 169 SER A O 1
ATOM 1190 N N . ALA A 1 170 ? 1.152 4.577 4.898 1.00 95.62 170 ALA A N 1
ATOM 1191 C CA . ALA A 1 170 ? 0.528 3.357 5.411 1.00 95.62 170 ALA A CA 1
ATOM 1192 C C . ALA A 1 170 ? 0.897 3.091 6.882 1.00 95.62 170 ALA A C 1
ATOM 1194 O O . ALA A 1 170 ? 0.058 2.688 7.685 1.00 95.62 170 ALA A O 1
ATOM 1195 N N . THR A 1 171 ? 2.152 3.338 7.266 1.00 95.50 171 THR A N 1
ATOM 1196 C CA . THR A 1 171 ? 2.609 3.164 8.653 1.00 95.50 171 THR A CA 1
ATOM 1197 C C . THR A 1 171 ? 1.990 4.201 9.586 1.00 95.50 171 THR A C 1
ATOM 1199 O O . THR A 1 171 ? 1.579 3.848 10.691 1.00 95.50 171 THR A O 1
ATOM 1202 N N . ALA A 1 172 ? 1.881 5.457 9.144 1.00 94.44 172 ALA A N 1
ATOM 1203 C CA . ALA A 1 172 ? 1.196 6.509 9.887 1.00 94.44 172 ALA A CA 1
ATOM 1204 C C . ALA A 1 172 ? -0.272 6.137 10.148 1.00 94.44 172 ALA A C 1
ATOM 1206 O O . ALA A 1 172 ? -0.709 6.178 11.296 1.00 94.44 172 ALA A O 1
ATOM 1207 N N . GLN A 1 173 ? -0.982 5.634 9.134 1.00 94.25 173 GLN A N 1
ATOM 1208 C CA . GLN A 1 173 ? -2.361 5.167 9.291 1.00 94.25 173 GLN A CA 1
ATOM 1209 C C . GLN A 1 173 ? -2.505 4.017 10.279 1.00 9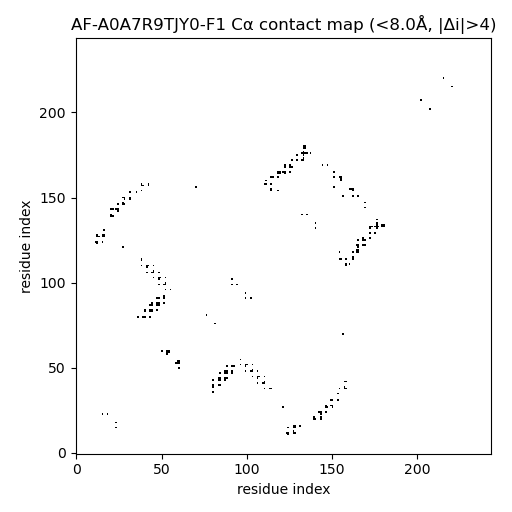4.25 173 GLN A C 1
ATOM 1211 O O . GLN A 1 173 ? -3.388 4.041 11.131 1.00 94.25 173 GLN A O 1
ATOM 1216 N N . ARG A 1 174 ? -1.623 3.013 10.202 1.00 95.62 174 ARG A N 1
ATOM 1217 C CA . ARG A 1 174 ? -1.635 1.891 11.154 1.00 95.62 174 ARG A CA 1
ATOM 1218 C C . ARG A 1 174 ? -1.493 2.391 12.591 1.00 95.62 174 ARG A C 1
ATOM 1220 O O . ARG A 1 174 ? -2.226 1.944 13.468 1.00 95.62 174 ARG A O 1
ATOM 1227 N N . ARG A 1 175 ? -0.592 3.352 12.827 1.00 95.00 175 ARG A N 1
ATOM 1228 C CA . ARG A 1 175 ? -0.424 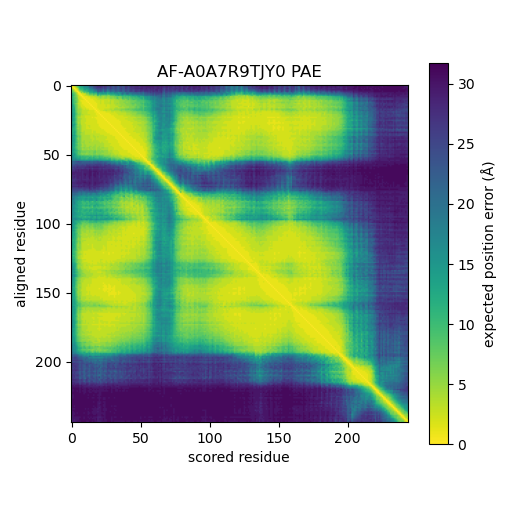3.987 14.143 1.00 95.00 175 ARG A CA 1
ATOM 1229 C C . ARG A 1 175 ? -1.670 4.764 14.564 1.00 95.00 175 ARG A C 1
ATOM 1231 O O . ARG A 1 175 ? -2.100 4.613 15.702 1.00 95.00 175 ARG A O 1
ATOM 1238 N N . ALA A 1 176 ? -2.265 5.542 13.660 1.00 93.69 176 ALA A N 1
ATOM 1239 C CA . ALA A 1 176 ? -3.470 6.322 13.937 1.00 93.69 176 ALA A CA 1
ATOM 1240 C C . ALA A 1 176 ? -4.662 5.433 14.330 1.00 93.69 176 ALA A C 1
ATOM 1242 O O . ALA A 1 176 ? -5.365 5.736 15.291 1.00 93.69 176 ALA A O 1
ATOM 1243 N N . VAL A 1 177 ? -4.849 4.301 13.646 1.00 94.38 177 VAL A N 1
ATOM 1244 C CA . VAL A 1 177 ? -5.893 3.315 13.972 1.00 94.38 177 VAL A CA 1
ATOM 1245 C C . VAL A 1 177 ? -5.681 2.708 15.350 1.00 94.38 177 VAL A C 1
ATOM 1247 O O . VAL A 1 177 ? -6.620 2.644 16.138 1.00 94.38 177 VAL A O 1
ATOM 1250 N N . LEU A 1 178 ? -4.454 2.290 15.669 1.00 94.31 178 LEU A N 1
ATOM 1251 C CA . LEU A 1 178 ? -4.143 1.727 16.984 1.00 94.31 178 LEU A CA 1
ATOM 1252 C C . LEU A 1 178 ? -4.350 2.755 18.100 1.00 94.31 178 LEU A C 1
ATOM 1254 O O . LEU A 1 178 ? -4.938 2.426 19.127 1.00 94.31 178 LEU A O 1
ATOM 1258 N N . ALA A 1 179 ? -3.931 4.003 17.884 1.00 94.19 179 ALA A N 1
ATOM 1259 C CA . ALA A 1 179 ? -4.145 5.088 18.835 1.00 94.19 179 ALA A CA 1
ATOM 1260 C C . ALA A 1 179 ? -5.641 5.359 19.060 1.00 94.19 179 ALA A C 1
ATOM 1262 O O . ALA A 1 179 ? -6.086 5.468 20.202 1.00 94.19 179 ALA A O 1
ATOM 1263 N N . ALA A 1 180 ? -6.437 5.405 17.990 1.00 92.94 180 ALA A N 1
ATOM 1264 C CA . ALA A 1 180 ? -7.879 5.604 18.080 1.00 92.94 180 ALA A CA 1
ATOM 1265 C C . ALA A 1 180 ? -8.596 4.420 18.751 1.00 92.94 180 ALA A C 1
ATOM 1267 O O . ALA A 1 180 ? -9.489 4.627 19.572 1.00 92.94 180 ALA A O 1
ATOM 1268 N N . ALA A 1 181 ? -8.196 3.183 18.446 1.00 91.75 181 ALA A N 1
ATOM 1269 C CA . ALA A 1 181 ? -8.725 1.985 19.093 1.00 91.75 181 ALA A CA 1
ATOM 1270 C C . ALA A 1 181 ? -8.399 1.966 20.594 1.00 91.75 181 ALA A C 1
ATOM 1272 O O . ALA A 1 181 ? -9.282 1.713 21.411 1.00 91.75 181 ALA A O 1
ATOM 1273 N N . HIS A 1 182 ? -7.162 2.307 20.961 1.00 94.50 182 HIS A N 1
ATOM 1274 C CA . HIS A 1 182 ? -6.749 2.423 22.355 1.00 94.50 182 HIS A CA 1
ATOM 1275 C C . HIS A 1 182 ? -7.546 3.504 23.096 1.00 94.50 182 HIS A C 1
ATOM 1277 O O . HIS A 1 182 ? -8.081 3.239 24.168 1.00 94.50 182 HIS A O 1
ATOM 1283 N N . ALA A 1 183 ? -7.704 4.689 22.500 1.00 94.31 183 ALA A N 1
ATOM 1284 C CA . ALA A 1 183 ? -8.486 5.772 23.093 1.00 94.31 183 ALA A CA 1
ATOM 1285 C C . ALA A 1 183 ? -9.952 5.367 23.341 1.00 94.31 183 ALA A C 1
ATOM 1287 O O . ALA A 1 183 ? -10.497 5.653 24.404 1.00 94.31 183 ALA A O 1
ATOM 1288 N N . ARG A 1 184 ? -10.579 4.651 22.395 1.00 92.62 184 ARG A N 1
ATOM 1289 C CA . ARG A 1 184 ? -11.942 4.109 22.558 1.00 92.62 184 ARG A CA 1
ATOM 1290 C C . ARG A 1 184 ? -12.029 3.106 23.704 1.00 92.62 184 ARG A C 1
ATOM 1292 O O . ARG A 1 184 ? -12.978 3.151 24.478 1.00 92.62 184 ARG A O 1
ATOM 1299 N N . PHE A 1 185 ? -11.045 2.218 23.811 1.00 93.94 185 PHE A N 1
ATOM 1300 C CA . PHE A 1 185 ? -10.992 1.221 24.875 1.00 93.94 185 PHE A CA 1
ATOM 1301 C C . PHE A 1 185 ? -10.847 1.868 26.257 1.00 93.94 185 PHE A C 1
ATOM 1303 O O . PHE A 1 185 ? -11.616 1.553 27.160 1.00 93.94 185 PHE A O 1
ATOM 1310 N N . VAL A 1 186 ? -9.925 2.824 26.406 1.00 97.06 186 VAL A N 1
ATOM 1311 C CA . VAL A 1 186 ? -9.736 3.572 27.660 1.00 97.06 186 VAL A CA 1
ATOM 1312 C C . VAL A 1 186 ? -11.004 4.331 28.045 1.00 97.06 186 VAL A C 1
ATOM 1314 O O . VAL A 1 186 ? -11.429 4.254 29.193 1.00 97.06 186 VAL A O 1
ATOM 1317 N N . ALA A 1 187 ? -11.648 5.009 27.090 1.00 96.00 187 ALA A N 1
ATOM 1318 C CA . ALA A 1 187 ? -12.907 5.707 27.342 1.00 96.00 187 ALA A CA 1
ATOM 1319 C C . ALA A 1 187 ? -14.028 4.746 27.775 1.00 96.00 187 ALA A C 1
ATOM 1321 O O . ALA A 1 187 ? -14.781 5.054 28.693 1.00 96.00 187 ALA A O 1
ATOM 1322 N N . SER A 1 188 ? -14.113 3.566 27.150 1.00 95.44 188 SER A N 1
ATOM 1323 C CA . SER A 1 188 ? -15.084 2.534 27.525 1.00 95.44 188 SER A CA 1
ATOM 1324 C C . SER A 1 188 ? -14.843 1.994 28.933 1.00 95.44 188 SER A C 1
ATOM 1326 O O . SER A 1 188 ? -15.807 1.772 29.659 1.00 95.44 188 SER A O 1
ATOM 1328 N N . LEU A 1 189 ? -13.584 1.769 29.319 1.00 95.69 189 LEU A N 1
ATOM 1329 C CA . LEU A 1 189 ? -13.243 1.347 30.677 1.00 95.69 189 LEU A CA 1
ATOM 1330 C C . LEU A 1 189 ? -13.570 2.434 31.699 1.00 95.69 189 LEU A C 1
ATOM 1332 O O . LEU A 1 189 ? -14.152 2.123 32.728 1.00 95.69 189 LEU A O 1
ATOM 1336 N N . GLY A 1 190 ? -13.245 3.695 31.401 1.00 95.25 190 GLY A N 1
ATOM 1337 C CA . GLY A 1 190 ? -13.599 4.828 32.258 1.00 95.25 190 GLY A CA 1
ATOM 1338 C C . GLY A 1 190 ? -15.106 4.902 32.497 1.00 95.25 190 GLY A C 1
ATOM 1339 O O . GLY A 1 190 ? -15.543 4.902 33.638 1.00 95.25 190 GLY A O 1
ATOM 1340 N N . ALA A 1 191 ? -15.902 4.824 31.428 1.00 94.31 191 ALA A N 1
ATOM 1341 C CA . ALA A 1 191 ? -17.359 4.816 31.540 1.00 94.31 191 ALA A CA 1
ATOM 1342 C C . ALA A 1 191 ? -17.900 3.610 32.333 1.00 94.31 191 ALA A C 1
ATOM 1344 O O . ALA A 1 191 ? -18.875 3.748 33.067 1.00 94.31 191 ALA A O 1
ATOM 1345 N N . ALA A 1 192 ? -17.283 2.432 32.194 1.00 92.88 192 ALA A N 1
ATOM 1346 C CA . ALA A 1 192 ? -17.663 1.249 32.964 1.00 92.88 192 ALA A CA 1
ATOM 1347 C C . ALA A 1 192 ? -17.348 1.409 34.461 1.00 92.88 192 ALA A C 1
ATOM 1349 O O . ALA A 1 192 ? -18.174 1.032 35.287 1.00 92.88 192 ALA A O 1
ATOM 1350 N N . LEU A 1 193 ? -16.197 2.001 34.797 1.00 93.50 193 LEU A N 1
ATOM 1351 C CA . LEU A 1 193 ? -15.808 2.312 36.174 1.00 93.50 193 LEU A CA 1
ATOM 1352 C C . LEU A 1 193 ? -16.710 3.389 36.792 1.00 93.50 193 LEU A C 1
ATOM 1354 O O . LEU A 1 193 ? -17.119 3.252 37.940 1.00 93.50 193 LEU A O 1
ATOM 1358 N N . ASP A 1 194 ? -17.069 4.426 36.033 1.00 92.75 194 ASP A N 1
ATOM 1359 C CA . ASP A 1 194 ? -17.979 5.487 36.490 1.00 92.75 194 ASP A CA 1
ATOM 1360 C C . ASP A 1 194 ? -19.399 4.956 36.752 1.00 92.75 194 ASP A C 1
ATOM 1362 O O . ASP A 1 194 ? -20.103 5.440 37.639 1.00 92.75 194 ASP A O 1
ATOM 1366 N N . ALA A 1 195 ? -19.826 3.950 35.983 1.00 88.62 195 ALA A N 1
ATOM 1367 C CA . ALA A 1 195 ? -21.098 3.260 36.178 1.00 88.62 195 ALA A CA 1
ATOM 1368 C C . ALA A 1 195 ? -21.060 2.226 37.321 1.00 88.62 195 ALA A C 1
ATOM 1370 O O . ALA A 1 195 ? -22.110 1.705 37.707 1.00 88.62 195 ALA A O 1
ATOM 1371 N N . GLU A 1 196 ? -19.882 1.904 37.861 1.00 86.12 196 GLU A N 1
ATOM 1372 C CA . GLU A 1 196 ? -19.728 0.879 38.886 1.00 86.12 196 GLU A CA 1
ATOM 1373 C C . GLU A 1 196 ? -20.185 1.399 40.256 1.00 86.12 196 GLU A C 1
ATOM 1375 O O . GLU A 1 196 ? -19.513 2.171 40.943 1.00 86.12 196 GLU A O 1
ATOM 1380 N N . THR A 1 197 ? -21.360 0.945 40.694 1.00 79.75 197 THR A N 1
ATOM 1381 C CA . THR A 1 197 ? -21.826 1.163 42.065 1.00 79.75 197 THR A CA 1
ATOM 1382 C C . THR A 1 197 ? -21.169 0.163 43.007 1.00 79.75 197 THR A C 1
ATOM 1384 O O . THR A 1 197 ? -21.597 -0.990 43.115 1.00 79.75 197 THR A O 1
ATOM 1387 N N . TRP A 1 198 ? -20.157 0.628 43.736 1.00 78.75 198 TRP A N 1
ATOM 1388 C CA . TRP A 1 198 ? -19.515 -0.109 44.821 1.00 78.75 198 TRP A CA 1
ATOM 1389 C C . TRP A 1 198 ? -20.469 -0.246 46.011 1.00 78.75 198 TRP A C 1
ATOM 1391 O O . TRP A 1 198 ? -20.470 0.560 46.941 1.00 78.75 198 TRP A O 1
ATOM 1401 N N . ALA A 1 199 ? -21.315 -1.273 45.980 1.00 76.81 199 ALA A N 1
ATOM 1402 C CA . ALA A 1 199 ? -22.106 -1.655 47.138 1.00 76.81 199 ALA A CA 1
ATOM 1403 C C . ALA A 1 199 ? -21.231 -2.480 48.097 1.00 76.81 199 ALA A C 1
ATOM 1405 O O . ALA A 1 199 ? -20.614 -3.461 47.665 1.00 76.81 199 ALA A O 1
ATOM 1406 N N . PRO A 1 200 ? -21.184 -2.150 49.400 1.00 72.00 200 PRO A N 1
ATOM 1407 C CA . PRO A 1 200 ? -20.508 -2.992 50.374 1.00 72.00 200 PRO A CA 1
ATOM 1408 C C . PRO A 1 200 ? -21.212 -4.352 50.429 1.00 72.00 200 PRO A C 1
ATOM 1410 O O . PRO A 1 200 ? -22.305 -4.491 50.980 1.00 72.00 200 PRO A O 1
ATOM 1413 N N . LYS A 1 201 ? -20.592 -5.381 49.846 1.00 76.75 201 LYS A N 1
ATOM 1414 C CA . LYS A 1 201 ? -21.017 -6.765 50.057 1.00 76.75 201 LYS A CA 1
ATOM 1415 C C . LYS A 1 201 ? -20.524 -7.218 51.423 1.00 76.75 201 LYS A C 1
ATOM 1417 O O . LYS A 1 201 ? -19.359 -7.027 51.766 1.00 76.75 201 LYS A O 1
ATOM 1422 N N . ARG A 1 202 ? -21.408 -7.856 52.196 1.00 73.81 202 ARG A N 1
ATOM 1423 C CA . ARG A 1 202 ? -20.986 -8.568 53.405 1.00 73.81 202 ARG A CA 1
ATOM 1424 C C . ARG A 1 202 ? -19.937 -9.596 52.998 1.00 73.81 202 ARG A C 1
ATOM 1426 O O . ARG A 1 202 ? -20.190 -10.406 52.106 1.00 73.81 202 ARG A O 1
ATOM 1433 N N . ALA A 1 203 ? -18.774 -9.549 53.641 1.00 76.69 203 ALA A N 1
ATOM 1434 C CA . ALA A 1 203 ? -17.780 -10.595 53.487 1.00 76.69 203 ALA A CA 1
ATOM 1435 C C . ALA A 1 203 ? -18.442 -11.940 53.813 1.00 76.69 203 ALA A C 1
ATOM 1437 O O . ALA A 1 203 ? -19.187 -12.048 54.793 1.00 76.69 203 ALA A O 1
ATOM 1438 N N . ALA A 1 204 ? -18.197 -12.962 52.987 1.00 84.31 204 ALA A N 1
ATOM 1439 C CA . ALA A 1 204 ? -18.656 -14.307 53.308 1.00 84.31 204 ALA A CA 1
ATOM 1440 C C . ALA A 1 204 ? -18.150 -14.675 54.710 1.00 84.31 204 ALA A C 1
ATOM 1442 O O . ALA A 1 204 ? -17.019 -14.328 55.067 1.00 84.31 204 ALA A O 1
ATOM 1443 N N . ARG A 1 205 ? -18.979 -15.369 55.501 1.00 79.06 205 ARG A N 1
ATOM 1444 C CA . ARG A 1 205 ? -18.708 -15.631 56.927 1.00 79.06 205 ARG A CA 1
ATOM 1445 C C . ARG A 1 205 ? -17.303 -16.187 57.172 1.00 79.06 205 ARG A C 1
ATOM 1447 O O . ARG A 1 205 ? -16.667 -15.777 58.133 1.00 79.06 205 ARG A O 1
ATOM 1454 N N . ARG A 1 206 ? -16.790 -17.025 56.262 1.00 82.38 206 ARG A N 1
ATOM 1455 C CA . ARG A 1 206 ? -15.422 -17.568 56.313 1.00 82.38 206 ARG A CA 1
ATOM 1456 C C . ARG A 1 206 ? -14.329 -16.494 56.311 1.00 82.38 206 ARG A C 1
ATOM 1458 O O . ARG A 1 206 ? -13.400 -16.565 57.102 1.00 82.38 206 ARG A O 1
ATOM 1465 N N . TYR A 1 207 ? -14.452 -15.475 55.463 1.00 81.38 207 TYR A N 1
ATOM 1466 C CA . TYR A 1 207 ? -13.465 -14.399 55.376 1.00 81.38 207 TYR A CA 1
ATOM 1467 C C . TYR A 1 207 ? -13.588 -13.449 56.562 1.00 81.38 207 TYR A C 1
ATOM 1469 O O . TYR A 1 207 ? -12.577 -13.023 57.109 1.00 81.38 207 TYR A O 1
ATOM 1477 N N . GLN A 1 208 ? -14.817 -13.182 57.013 1.00 82.50 208 GLN A N 1
ATOM 1478 C CA . GLN A 1 208 ? -15.036 -12.404 58.228 1.00 82.50 208 GLN A CA 1
ATOM 1479 C C . GLN A 1 208 ? -14.470 -13.116 59.466 1.00 82.50 208 GLN A C 1
ATOM 1481 O O . GLN A 1 208 ? -13.878 -12.461 60.313 1.00 82.50 208 GLN A O 1
ATOM 1486 N N . ALA A 1 209 ? -14.590 -14.445 59.556 1.00 82.38 209 ALA A N 1
ATOM 1487 C CA . ALA A 1 209 ? -14.017 -15.236 60.643 1.00 82.38 209 ALA A CA 1
ATOM 1488 C C . ALA A 1 209 ? -12.482 -15.165 60.666 1.00 82.38 209 ALA A C 1
ATOM 1490 O O . ALA A 1 209 ? -11.906 -14.991 61.733 1.00 82.38 209 ALA A O 1
ATOM 1491 N N . VAL A 1 210 ? -11.825 -15.218 59.501 1.00 83.44 210 VAL A N 1
ATOM 1492 C CA . VAL A 1 210 ? -10.366 -15.031 59.396 1.00 83.44 210 VAL A CA 1
ATOM 1493 C C . VAL A 1 210 ? -9.954 -13.621 59.821 1.00 83.44 210 VAL A C 1
ATOM 1495 O O . VAL A 1 210 ? -8.993 -13.470 60.567 1.00 83.44 210 VAL A O 1
ATOM 1498 N N . LEU A 1 211 ? -10.684 -12.590 59.383 1.00 81.75 211 LEU A N 1
ATOM 1499 C CA . LEU A 1 211 ? -10.406 -11.204 59.773 1.00 81.75 211 LEU A CA 1
ATOM 1500 C C . LEU A 1 211 ? -10.600 -10.980 61.275 1.00 81.75 211 LEU A C 1
ATOM 1502 O O . LEU A 1 211 ? -9.779 -10.312 61.896 1.00 81.75 211 LEU A O 1
ATOM 1506 N N . ASN A 1 212 ? -11.647 -11.566 61.856 1.00 84.00 212 ASN A N 1
ATOM 1507 C CA . ASN A 1 212 ? -11.884 -11.524 63.295 1.00 84.00 212 ASN A CA 1
ATOM 1508 C C . ASN A 1 212 ? -10.758 -12.247 64.046 1.00 84.00 212 ASN A C 1
ATOM 1510 O O . ASN A 1 212 ? -10.181 -11.666 64.951 1.00 84.00 212 ASN A O 1
ATOM 1514 N N . ALA A 1 213 ? -10.353 -13.443 63.606 1.00 80.00 213 ALA A N 1
ATOM 1515 C CA . ALA A 1 213 ? -9.241 -14.178 64.207 1.00 80.00 213 ALA A CA 1
ATOM 1516 C C . ALA A 1 213 ? -7.902 -13.426 64.104 1.00 80.00 213 ALA A C 1
ATOM 1518 O O . ALA A 1 213 ? -7.113 -13.462 65.040 1.00 80.00 213 ALA A O 1
ATOM 1519 N N . LEU A 1 214 ? -7.643 -12.713 63.001 1.00 77.81 214 LEU A N 1
ATOM 1520 C CA . LEU A 1 214 ? -6.463 -11.850 62.868 1.00 77.81 214 LEU A CA 1
ATOM 1521 C C . LEU A 1 214 ? -6.527 -10.635 63.803 1.00 77.81 214 LEU A C 1
ATOM 1523 O O . LEU A 1 214 ? -5.514 -10.256 64.387 1.00 77.81 214 LEU A O 1
ATOM 1527 N N . ALA A 1 215 ? -7.702 -10.015 63.926 1.00 78.75 215 ALA A N 1
ATOM 1528 C CA . ALA A 1 215 ? -7.919 -8.883 64.820 1.00 78.75 215 ALA A CA 1
ATOM 1529 C C . ALA A 1 215 ? -7.798 -9.294 66.297 1.00 78.75 215 ALA A C 1
ATOM 1531 O O . ALA A 1 215 ? -7.257 -8.533 67.101 1.00 78.75 215 ALA A O 1
ATOM 1532 N N . ASP A 1 216 ? -8.248 -10.505 66.625 1.00 73.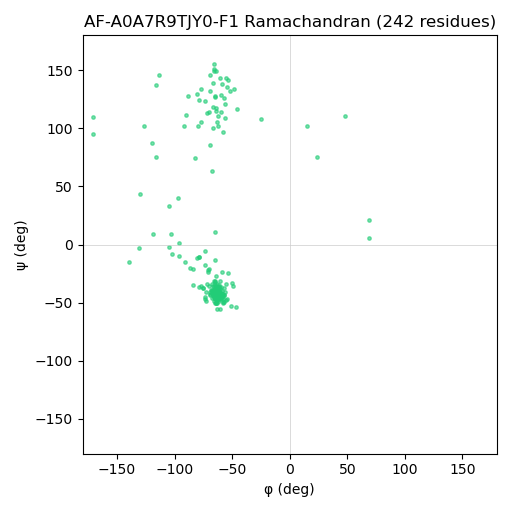38 216 ASP A N 1
ATOM 1533 C CA . ASP A 1 216 ? -8.162 -11.100 67.955 1.00 73.38 216 ASP A CA 1
ATOM 1534 C C . ASP A 1 216 ? -6.738 -11.580 68.268 1.00 73.38 216 ASP A C 1
ATOM 1536 O O . ASP A 1 216 ? -6.276 -11.371 69.379 1.00 73.38 216 ASP A O 1
ATOM 1540 N N . ALA A 1 217 ? -5.997 -12.123 67.294 1.00 68.50 217 ALA A N 1
ATOM 1541 C CA . ALA A 1 217 ? -4.583 -12.489 67.451 1.00 68.50 217 ALA A CA 1
ATOM 1542 C C . ALA A 1 217 ? -3.642 -11.272 67.547 1.00 68.50 217 ALA A C 1
ATOM 1544 O O . ALA A 1 217 ? -2.536 -11.378 68.073 1.00 68.50 217 ALA A O 1
ATOM 1545 N N . GLY A 1 218 ? -4.064 -10.119 67.015 1.00 60.72 218 GLY A N 1
ATOM 1546 C CA . GLY A 1 218 ? -3.371 -8.836 67.166 1.00 60.72 218 GLY A CA 1
ATOM 1547 C C . GLY A 1 218 ? -3.652 -8.131 68.498 1.00 60.72 218 GLY A C 1
ATOM 1548 O O . GLY A 1 218 ? -2.962 -7.165 68.830 1.00 60.72 218 GLY A O 1
ATOM 1549 N N . ARG A 1 219 ? -4.643 -8.595 69.272 1.00 59.47 219 ARG A N 1
ATOM 1550 C CA . ARG A 1 219 ? -4.755 -8.294 70.702 1.00 59.47 219 ARG A CA 1
ATOM 1551 C C . ARG A 1 219 ? -3.962 -9.358 71.443 1.00 59.47 219 ARG A C 1
ATOM 1553 O O . ARG A 1 219 ? -4.158 -10.540 71.205 1.00 59.47 219 ARG A O 1
ATOM 1560 N N . ASP A 1 220 ? -3.060 -8.928 72.314 1.00 50.16 220 ASP A N 1
ATOM 1561 C CA . ASP A 1 220 ? -2.256 -9.821 73.148 1.00 50.16 220 ASP A CA 1
ATOM 1562 C C . ASP A 1 220 ? -3.154 -10.911 73.779 1.00 50.16 220 ASP A C 1
ATOM 1564 O O . ASP A 1 220 ? -4.117 -10.563 74.477 1.00 50.16 220 ASP A O 1
ATOM 1568 N N . PRO A 1 221 ? -2.952 -12.203 73.459 1.00 51.94 221 PRO A N 1
ATOM 1569 C CA . PRO A 1 221 ? -3.887 -13.241 73.853 1.00 51.94 221 PRO A CA 1
ATOM 1570 C C . PRO A 1 221 ? -3.750 -13.508 75.352 1.00 51.94 221 PRO A C 1
ATOM 1572 O O . PRO A 1 221 ? -2.679 -13.870 75.838 1.00 51.94 221 PRO A O 1
ATOM 1575 N N . ASP A 1 222 ? -4.855 -13.383 76.091 1.00 52.84 222 ASP A N 1
ATOM 1576 C CA . ASP A 1 222 ? -4.955 -13.987 77.420 1.00 52.84 222 ASP A CA 1
ATOM 1577 C C . ASP A 1 222 ? -4.682 -15.498 77.253 1.00 52.84 222 ASP A C 1
ATOM 1579 O O . ASP A 1 222 ? -5.399 -16.158 76.489 1.00 52.84 222 ASP A O 1
ATOM 1583 N N . PRO A 1 223 ? -3.660 -16.070 77.920 1.00 53.00 223 PRO A N 1
ATOM 1584 C CA . PRO A 1 223 ? -3.197 -17.447 77.711 1.00 53.00 223 PRO A CA 1
ATOM 1585 C C . PRO A 1 223 ? -4.215 -18.541 78.094 1.00 53.00 223 PRO A C 1
ATOM 1587 O O . PRO A 1 223 ? -3.862 -19.716 78.168 1.00 53.00 223 PRO A O 1
ATOM 1590 N N . ARG A 1 224 ? -5.475 -18.181 78.360 1.00 51.88 224 ARG A N 1
ATOM 1591 C CA . ARG A 1 224 ? -6.575 -19.085 78.721 1.00 51.88 224 ARG A CA 1
ATOM 1592 C C . ARG A 1 224 ? -7.591 -19.332 77.606 1.00 51.88 224 ARG A C 1
ATOM 1594 O O . ARG A 1 224 ? -8.523 -20.102 77.824 1.00 51.88 224 ARG A O 1
ATOM 1601 N N . VAL A 1 225 ? -7.452 -18.698 76.442 1.00 52.66 225 VAL A N 1
ATOM 1602 C CA . VAL A 1 225 ? -8.385 -18.902 75.323 1.00 52.66 225 VAL A CA 1
ATOM 1603 C C . VAL A 1 225 ? -7.866 -20.018 74.417 1.00 52.66 225 VAL A C 1
ATOM 1605 O O . VAL A 1 225 ? -6.950 -19.822 73.621 1.00 52.66 225 VAL A O 1
ATOM 1608 N N . GLU A 1 226 ? -8.448 -21.210 74.548 1.00 51.06 226 GLU A N 1
ATOM 1609 C CA . GLU A 1 226 ? -8.217 -22.321 73.622 1.00 51.06 226 GLU A CA 1
ATOM 1610 C C . GLU A 1 226 ? -8.744 -21.957 72.226 1.00 51.06 226 GLU A C 1
ATOM 1612 O O . GLU A 1 226 ? -9.901 -21.564 72.064 1.00 51.06 226 GLU A O 1
ATOM 1617 N N . ILE A 1 227 ? -7.887 -22.085 71.210 1.00 48.16 227 ILE A N 1
ATOM 1618 C CA . ILE A 1 227 ? -8.249 -21.861 69.807 1.00 48.16 227 ILE A CA 1
ATOM 1619 C C . ILE A 1 227 ? -9.241 -22.961 69.396 1.00 48.16 227 ILE A C 1
ATOM 1621 O O . ILE A 1 227 ? -8.857 -24.136 69.401 1.00 48.16 227 ILE A O 1
ATOM 1625 N N . PRO A 1 228 ? -10.489 -22.636 69.006 1.00 49.81 228 PRO A N 1
ATOM 1626 C CA . PRO A 1 228 ? -11.418 -23.646 68.526 1.00 49.81 228 PRO A CA 1
ATOM 1627 C C . PRO A 1 228 ? -10.885 -24.242 67.223 1.00 49.81 228 PRO A C 1
ATOM 1629 O O . PRO A 1 228 ? -10.561 -23.516 66.279 1.00 49.81 228 PRO A O 1
ATOM 1632 N N . THR A 1 229 ? -10.789 -25.569 67.164 1.00 49.16 229 THR A N 1
ATOM 1633 C CA . THR A 1 229 ? -10.454 -26.282 65.930 1.00 49.16 229 THR A CA 1
ATOM 1634 C C . THR A 1 229 ? -11.503 -25.989 64.853 1.00 49.16 229 THR A C 1
ATOM 1636 O O . THR A 1 229 ? -12.686 -25.826 65.164 1.00 49.16 229 THR A O 1
ATOM 1639 N N . PRO A 1 230 ? -11.090 -25.876 63.577 1.00 44.31 230 PRO A N 1
ATOM 1640 C CA . PRO A 1 230 ? -11.992 -25.479 62.510 1.00 44.31 230 PRO A CA 1
ATOM 1641 C C . PRO A 1 230 ? -13.083 -26.536 62.336 1.00 44.31 230 PRO A C 1
ATOM 1643 O O . PRO A 1 230 ? -12.806 -27.683 61.986 1.00 44.31 230 PRO A O 1
ATOM 1646 N N . VAL A 1 231 ? -14.333 -26.136 62.568 1.00 50.12 231 VAL A N 1
ATOM 1647 C CA . VAL A 1 231 ? -15.495 -26.939 62.191 1.00 50.12 231 VAL A CA 1
ATOM 1648 C C . VAL A 1 231 ? -15.577 -26.905 60.669 1.00 50.12 231 VAL A C 1
ATOM 1650 O O . VAL A 1 231 ? -15.789 -25.846 60.075 1.00 50.12 231 VAL A O 1
ATOM 1653 N N . VAL A 1 232 ? -15.373 -28.061 60.039 1.00 53.28 232 VAL A N 1
ATOM 1654 C CA . VAL A 1 232 ? -15.700 -28.270 58.628 1.00 53.28 232 VAL A CA 1
ATOM 1655 C C . VAL A 1 232 ? -17.219 -28.196 58.531 1.00 53.28 232 VAL A C 1
ATOM 1657 O O . VAL A 1 232 ? -17.915 -29.126 58.927 1.00 53.28 232 VAL A O 1
ATOM 1660 N N . VAL A 1 233 ? -17.735 -27.050 58.096 1.00 52.25 233 VAL A N 1
ATOM 1661 C CA . VAL A 1 233 ? -19.148 -26.910 57.744 1.00 52.25 233 VAL A CA 1
ATOM 1662 C C . VAL A 1 233 ? -19.241 -27.256 56.267 1.00 52.25 233 VAL A C 1
ATOM 1664 O O . VAL A 1 233 ? -18.676 -26.542 55.439 1.00 52.25 233 VAL A O 1
ATOM 1667 N N . GLU A 1 234 ? -19.871 -28.388 55.964 1.00 46.34 234 GLU A N 1
ATOM 1668 C CA . GLU A 1 234 ? -20.224 -28.758 54.595 1.00 46.34 234 GLU A CA 1
ATOM 1669 C C . GLU A 1 234 ? -21.152 -27.678 54.025 1.00 46.34 234 GLU A C 1
ATOM 1671 O O . GLU A 1 234 ? -22.104 -27.249 54.681 1.00 46.34 234 GLU A O 1
ATOM 1676 N N . ASP A 1 235 ? -20.804 -27.179 52.839 1.00 44.28 235 ASP A N 1
ATOM 1677 C CA . ASP A 1 235 ? -21.540 -26.132 52.142 1.00 44.28 235 ASP A CA 1
ATOM 1678 C C . ASP A 1 235 ? -22.962 -26.632 51.823 1.00 44.28 235 ASP A C 1
ATOM 1680 O O . ASP A 1 235 ? -23.144 -27.504 50.973 1.00 44.28 235 ASP A O 1
ATOM 1684 N N . GLU A 1 236 ? -23.983 -26.079 52.485 1.00 43.69 236 GLU A N 1
ATOM 1685 C CA . GLU A 1 236 ? -25.362 -26.217 52.013 1.00 43.69 236 GLU A CA 1
ATOM 1686 C C . GLU A 1 236 ? -25.530 -25.362 50.752 1.00 43.69 236 GLU A C 1
ATOM 1688 O O . GLU A 1 236 ? -25.422 -24.132 50.782 1.00 43.69 236 GLU A O 1
ATOM 1693 N N . GLU A 1 237 ? -25.752 -26.055 49.635 1.00 46.31 237 GLU A N 1
ATOM 1694 C CA . GLU A 1 237 ? -26.031 -25.497 48.319 1.00 46.31 237 GLU A CA 1
ATOM 1695 C C . GLU A 1 237 ? -27.129 -24.424 48.375 1.00 46.31 237 GLU A C 1
ATOM 1697 O O . GLU A 1 237 ? -28.201 -24.613 48.956 1.00 46.31 237 GLU A O 1
ATOM 1702 N N . GLU A 1 238 ? -26.872 -23.295 47.707 1.00 43.22 238 GLU A N 1
ATOM 1703 C CA . GLU A 1 238 ? -27.862 -22.256 47.430 1.00 43.22 238 GLU A CA 1
ATOM 1704 C C . GLU A 1 238 ? -29.045 -22.850 46.647 1.00 43.22 238 GLU A C 1
ATOM 1706 O O . GLU A 1 238 ? -29.038 -22.970 45.420 1.00 43.22 238 GLU A O 1
ATOM 1711 N N . GLY A 1 239 ? -30.102 -23.205 47.375 1.00 38.16 239 GLY A N 1
ATOM 1712 C CA . GLY A 1 239 ? -31.396 -23.554 46.816 1.00 38.16 239 GLY A CA 1
ATOM 1713 C C . GLY A 1 239 ? -32.007 -22.375 46.058 1.00 38.16 239 GLY A C 1
ATOM 1714 O O . GLY A 1 239 ? -32.554 -21.450 46.653 1.00 38.16 239 GLY A O 1
ATOM 1715 N N . SER A 1 240 ? -31.915 -22.442 44.728 1.00 46.94 240 SER A N 1
ATOM 1716 C CA . SER A 1 240 ? -32.961 -22.112 43.749 1.00 46.94 240 SER A CA 1
ATOM 1717 C C . SER A 1 240 ? -34.155 -21.305 44.295 1.00 46.94 240 SER A C 1
ATOM 1719 O O . SER A 1 240 ? -35.113 -21.864 44.831 1.00 46.94 240 SER A O 1
ATOM 1721 N N . GLY A 1 241 ? -34.160 -19.998 44.030 1.00 39.59 241 GLY A N 1
ATOM 1722 C CA . GLY A 1 241 ? -35.329 -19.130 44.164 1.00 39.59 241 GLY A CA 1
ATOM 1723 C C . GLY A 1 241 ? -35.758 -18.547 42.817 1.00 39.59 241 GLY A C 1
ATOM 1724 O O . GLY A 1 241 ? -35.524 -17.371 42.562 1.00 39.59 241 GLY A O 1
ATOM 1725 N N . SER A 1 242 ? -36.389 -19.352 41.956 1.00 37.81 242 SER A N 1
ATOM 1726 C CA . SER A 1 242 ? -37.176 -18.865 40.814 1.00 37.81 242 SER A CA 1
ATOM 1727 C C . SER A 1 242 ? -38.579 -19.468 40.867 1.00 37.81 242 SER A C 1
ATOM 1729 O O . SER A 1 242 ? -38.765 -20.634 40.533 1.00 37.81 242 SER A O 1
ATOM 1731 N N . ALA A 1 243 ? -39.552 -18.673 41.326 1.00 40.41 243 ALA A N 1
ATOM 1732 C CA . ALA A 1 243 ? -40.973 -18.805 40.994 1.00 40.41 243 ALA A CA 1
ATOM 1733 C C . ALA A 1 243 ? -41.770 -17.595 41.519 1.00 40.41 243 ALA A C 1
ATOM 1735 O O . ALA A 1 243 ? -42.194 -17.591 42.675 1.00 40.41 243 ALA A O 1
ATOM 1736 N N . ARG A 1 244 ? -41.990 -16.597 40.654 1.00 37.31 244 ARG A N 1
ATOM 1737 C CA . ARG A 1 244 ? -43.296 -16.028 40.249 1.00 37.31 244 ARG A CA 1
ATOM 1738 C C . ARG A 1 244 ? -43.127 -14.664 39.594 1.00 37.31 244 ARG A C 1
ATOM 1740 O O . ARG A 1 244 ? -42.432 -13.811 40.180 1.00 37.31 244 ARG A O 1
#

Organism: Micromonas pusilla (NCBI:txid38833)

Radius of gyration: 34.66 Å; Cα contacts (8 Å, |Δi|>4): 150; chains: 1; bounding box: 75×51×112 Å

Secondary structure (DSSP, 8-state):
--SSHHHHHHHHHHHHHHS-HHHHHHHHHHHHHHHHHHHHHHHHHHHHHHHHHHHHTT--TT-S---SS-S-------HHHHHHHHHHHHHHHHS-HHHHHHHHHHHHHHHHHHHHHHHHHHHHHHHHTHHHHTTS-HHHHHHHHHHHHHHHHHHHHHHSS--HHHHHHHHHHHHHHHHHHHHHHHHHHHHHHHT-----PPPPHHHHHHHHHHHHHTS---TT-PPPPP--------------

pLDDT: mean 79.32, std 19.01, range [34.53, 97.25]

Mean predicted aligned error: 14.12 Å

InterPro domains:
  IPR039745 Vacuolar protein sorting-associated protein 54 [PTHR12965] (9-219)

Nearest PDB structures (foldseek):
  4fu3-assembly1_B  TM=4.288E-01  e=3.165E+00  Homo sapiens
  7vg4-assembly3_E  TM=3.125E-01  e=7.159E-01  Methylorubrum extorquens AM1
  7vg5-assembly1_B  TM=3.370E-01  e=8.672E-01  Methylorubrum extorquens AM1
  8e2i-assembly1_F  TM=2.289E-01  e=6.200E-01  Homo sapiens
  8qae-assembly1_A  TM=2.077E-01  e=4.220E+00  synthetic construct

Sequence (244 aa):
FSVNGGADDAAIAEACRGMRAAAFDATIDAIRVALTPHFTRAAAVAASARRALRVGVGADPENGPDSLAAATSVPEIPEQVKAMETIASAAAAALPATERVTAAAAAADALLLVADAAQGRVSKLVGARDAVHARLELGAFVSTSRAVDRFLALAEGLSGRRCLSLRASATAQRRAVLAAAHARFVASLGAALDAETWAPKRAARRYQAVLNALADAGRDPDPRVEIPTPVVVEDEEEGSGSAR

Foldseek 3Di:
DDDPPDVVLVVLLVVLQPDDLVVLLVVLLVLLVVCLVVLLLLLLLLVLLVQLLCVLVVNDSPDDPPPLVPDDDDDPDPVVSVVSNVVSNVVSNPDDNVCSVVSSVVSLVVLVVSLQVSLVSVLSSLLSCLVVLLPDDPVSNVSNLVSLVSSQSSSCSSNVDHSVSSVVSSVSSVVSNVVSVVVVVVVVVVVVVVPDDPDDDDDDVVVVVVVVVVVQVVPDDPPPDDDDDDDPDDDDDDDDDDDD

Solvent-accessible surface area (backbone atoms only — not comparable to full-atom values): 14059 Å² total; per-residue (Å²): 144,85,88,73,60,68,65,58,51,51,53,52,34,50,54,53,52,73,48,53,67,72,59,48,32,52,48,47,44,47,51,40,60,68,45,44,66,56,45,52,47,34,35,36,41,24,49,24,20,48,51,37,35,36,60,69,71,72,46,66,93,86,79,63,90,73,81,74,77,82,66,71,88,75,70,82,76,52,69,69,52,56,53,47,36,54,53,30,36,51,54,32,60,71,44,54,72,84,49,24,58,56,49,22,50,51,31,45,50,52,30,48,52,52,43,52,53,50,36,52,52,52,25,50,57,53,52,49,26,40,78,59,51,25,68,49,55,68,71,63,43,52,53,42,50,50,33,53,50,53,40,48,51,52,48,26,68,53,55,73,47,84,58,59,66,32,50,50,45,53,51,50,39,56,50,43,28,52,52,42,51,50,53,52,50,53,51,52,51,50,53,51,56,75,68,56,78,86,67,90,70,80,66,57,67,71,57,45,50,50,51,48,52,52,57,51,68,70,39,86,72,67,95,81,70,78,80,79,74,84,76,85,73,79,83,79,74,87,77,82,88,84,90,133